Protein AF-A0A5N6VHM3-F1 (afdb_monomer)

Structure (mmCIF, N/CA/C/O backbone):
data_AF-A0A5N6VHM3-F1
#
_entry.id   AF-A0A5N6VHM3-F1
#
loop_
_atom_site.group_PDB
_atom_site.id
_atom_site.type_symbol
_atom_site.label_atom_id
_atom_site.label_alt_id
_atom_site.label_comp_id
_atom_site.label_asym_id
_atom_site.label_entity_id
_atom_site.label_seq_id
_atom_site.pdbx_PDB_ins_code
_atom_site.Cartn_x
_atom_site.Cartn_y
_atom_site.Cartn_z
_atom_site.occupancy
_atom_site.B_iso_or_equiv
_atom_site.auth_seq_id
_atom_site.auth_comp_id
_atom_site.auth_asym_id
_atom_site.auth_atom_id
_atom_site.pdbx_PDB_model_num
ATOM 1 N N . MET A 1 1 ? -23.820 -8.494 36.089 1.00 43.34 1 MET A N 1
ATOM 2 C CA . MET A 1 1 ? -23.323 -7.418 35.210 1.00 43.34 1 MET A CA 1
ATOM 3 C C . MET A 1 1 ? -23.314 -7.998 33.814 1.00 43.34 1 MET A C 1
ATOM 5 O O . MET A 1 1 ? -22.466 -8.834 33.533 1.00 43.34 1 MET A O 1
ATOM 9 N N . GLU A 1 2 ? -24.321 -7.686 33.002 1.00 52.25 2 GLU A N 1
ATOM 10 C CA . GLU A 1 2 ? -24.312 -8.087 31.594 1.00 52.25 2 GLU A CA 1
ATOM 11 C C . GLU A 1 2 ? -23.135 -7.376 30.926 1.00 52.25 2 GLU A C 1
ATOM 13 O O . GLU A 1 2 ? -23.025 -6.151 30.992 1.00 52.25 2 GLU A O 1
ATOM 18 N N . SER A 1 3 ? -22.197 -8.143 30.371 1.00 57.75 3 SER A N 1
ATOM 19 C CA . SER A 1 3 ? -21.117 -7.571 29.578 1.00 57.75 3 SER A CA 1
ATOM 20 C C . SER A 1 3 ? -21.759 -6.892 28.376 1.00 57.75 3 SER A C 1
ATOM 22 O O . SER A 1 3 ? -22.361 -7.573 27.547 1.00 57.75 3 SER A O 1
ATOM 24 N N . VAL A 1 4 ? -21.653 -5.568 28.284 1.00 63.91 4 VAL A N 1
ATOM 25 C CA . VAL A 1 4 ? -22.026 -4.840 27.070 1.00 63.91 4 VAL A CA 1
ATOM 26 C C . VAL A 1 4 ? -21.144 -5.386 25.955 1.00 63.91 4 VAL A C 1
ATOM 28 O O . VAL A 1 4 ? -19.940 -5.133 25.921 1.00 63.91 4 VAL A O 1
ATOM 31 N N . THR A 1 5 ? -21.715 -6.226 25.096 1.00 78.62 5 THR A N 1
ATOM 32 C CA . THR A 1 5 ? -20.978 -6.817 23.985 1.00 78.62 5 THR A CA 1
ATOM 33 C C . THR A 1 5 ? -20.837 -5.773 22.887 1.00 78.62 5 THR A C 1
ATOM 35 O O . THR A 1 5 ? -21.759 -5.002 22.619 1.00 78.62 5 THR A O 1
ATOM 38 N N . LEU A 1 6 ? -19.687 -5.763 22.211 1.00 79.44 6 LEU A N 1
ATOM 39 C CA . LEU A 1 6 ? -19.467 -4.943 21.012 1.00 79.44 6 LEU A CA 1
ATOM 40 C C . LEU A 1 6 ? -20.566 -5.166 19.959 1.00 79.44 6 LEU A C 1
ATOM 42 O O . LEU A 1 6 ? -20.907 -4.259 19.204 1.00 79.44 6 LEU A O 1
ATOM 46 N N . GLU A 1 7 ? -21.173 -6.354 19.962 1.00 87.19 7 GLU A N 1
ATOM 47 C CA . GLU A 1 7 ? -22.295 -6.727 19.106 1.00 87.19 7 GLU A CA 1
ATOM 48 C C . GLU A 1 7 ? -23.558 -5.891 19.339 1.00 87.19 7 GLU A C 1
ATOM 50 O O . GLU A 1 7 ? -24.264 -5.603 18.374 1.00 87.19 7 GLU A O 1
ATOM 55 N N . ALA A 1 8 ? -23.816 -5.447 20.572 1.00 87.50 8 ALA A N 1
ATOM 56 C CA . ALA A 1 8 ? -25.009 -4.680 20.926 1.00 87.50 8 ALA A CA 1
ATOM 57 C C . ALA A 1 8 ? -24.957 -3.208 20.471 1.00 87.50 8 ALA A C 1
ATOM 59 O O . ALA A 1 8 ? -25.959 -2.501 20.567 1.00 87.50 8 ALA A O 1
ATOM 60 N N . LEU A 1 9 ? -23.806 -2.729 19.981 1.00 89.19 9 LEU A N 1
ATOM 61 C CA . LEU A 1 9 ? -23.677 -1.357 19.493 1.00 89.19 9 LEU A CA 1
ATOM 62 C C . LEU A 1 9 ? -24.483 -1.146 18.193 1.00 89.19 9 LEU A C 1
ATOM 64 O O . LEU A 1 9 ? -24.450 -2.009 17.306 1.00 89.19 9 LEU A O 1
ATOM 68 N N . PRO A 1 10 ? -25.139 0.017 18.025 1.00 92.25 10 PRO A N 1
ATOM 69 C CA . PRO A 1 10 ? -25.748 0.397 16.756 1.00 92.25 10 PRO A CA 1
ATOM 70 C C . PRO A 1 10 ? -24.719 0.431 15.610 1.00 92.25 10 PRO A C 1
ATOM 72 O O . PRO A 1 10 ? -23.544 0.747 15.846 1.00 92.25 10 PRO A O 1
ATOM 75 N N . PRO A 1 11 ? -25.128 0.130 14.366 1.00 90.31 11 PRO A N 1
ATOM 76 C CA . PRO A 1 11 ? -24.225 0.099 13.214 1.00 90.31 11 PRO A CA 1
ATOM 77 C C . PRO A 1 11 ? -23.539 1.448 12.947 1.00 90.31 11 PRO A C 1
ATOM 79 O O . PRO A 1 11 ? -22.397 1.472 12.487 1.00 90.31 11 PRO A O 1
ATOM 82 N N . GLU A 1 12 ? -24.175 2.567 13.290 1.00 93.25 12 GLU A N 1
ATOM 83 C CA . GLU A 1 12 ? -23.611 3.913 13.165 1.00 93.25 12 GLU A CA 1
ATOM 84 C C . GLU A 1 12 ? -22.415 4.091 14.104 1.00 93.25 12 GLU A C 1
ATOM 86 O O . GLU A 1 12 ? -21.361 4.571 13.689 1.00 93.25 12 GLU A O 1
ATOM 91 N N . ILE A 1 13 ? -22.539 3.631 15.353 1.00 94.62 13 ILE A N 1
ATOM 92 C CA . ILE A 1 13 ? -21.458 3.701 16.343 1.00 94.62 13 ILE A CA 1
ATOM 93 C C . ILE A 1 13 ? -20.303 2.790 15.933 1.00 94.62 13 ILE A C 1
ATOM 95 O O . ILE A 1 13 ? -19.149 3.209 15.974 1.00 94.62 13 ILE A O 1
ATOM 99 N N . LYS A 1 14 ? -20.595 1.571 15.465 1.00 94.12 14 LYS A N 1
ATOM 100 C CA . LYS A 1 14 ? -19.569 0.658 14.935 1.00 94.12 14 LYS A CA 1
ATOM 101 C C . LYS A 1 14 ? -18.839 1.260 13.733 1.00 94.12 14 LYS A C 1
ATOM 103 O O . LYS A 1 14 ? -17.621 1.145 13.633 1.00 94.12 14 LYS A O 1
ATOM 108 N N . THR A 1 15 ? -19.564 1.950 12.853 1.00 93.56 15 THR A N 1
ATOM 109 C CA . THR A 1 15 ? -18.973 2.661 11.713 1.00 93.56 15 THR A CA 1
ATOM 110 C C . THR A 1 15 ? -18.033 3.765 12.193 1.00 93.56 15 THR A C 1
ATOM 112 O O . THR A 1 15 ? -16.886 3.815 11.761 1.00 93.56 15 THR A O 1
ATOM 115 N N . VAL A 1 16 ? -18.460 4.600 13.146 1.00 94.88 16 VAL A N 1
ATOM 116 C CA . VAL A 1 16 ? -17.595 5.636 13.738 1.00 94.88 16 VAL A CA 1
ATOM 117 C C . VAL A 1 16 ? -16.335 5.024 14.353 1.00 94.88 16 VAL A C 1
ATOM 119 O O . VAL A 1 16 ? -15.242 5.533 14.120 1.00 94.88 16 VAL A O 1
ATOM 122 N N . VAL A 1 17 ? -16.466 3.907 15.076 1.00 94.62 17 VAL A N 1
ATOM 123 C CA . VAL A 1 17 ? -15.319 3.176 15.635 1.00 94.62 17 VAL A CA 1
ATOM 124 C C . VAL A 1 17 ? -14.368 2.721 14.526 1.00 94.62 17 VAL A C 1
ATOM 126 O O . VAL A 1 17 ? -13.178 2.996 14.632 1.00 94.62 17 VAL A O 1
ATOM 129 N N . LEU A 1 18 ? -14.866 2.107 13.444 1.00 94.50 18 LEU A N 1
ATOM 130 C CA . LEU A 1 18 ? -14.040 1.676 12.305 1.00 94.50 18 LEU A CA 1
ATOM 131 C C . LEU A 1 18 ? -13.262 2.837 11.673 1.00 94.50 18 LEU A C 1
ATOM 133 O O . LEU A 1 18 ? -12.070 2.703 11.402 1.00 94.50 18 LEU A O 1
ATOM 137 N N . TYR A 1 19 ? -13.903 3.991 11.477 1.00 95.00 19 TYR A N 1
ATOM 138 C CA . TYR A 1 19 ? -13.239 5.173 10.919 1.00 95.00 19 TYR A CA 1
ATOM 139 C C . TYR A 1 19 ? -12.290 5.867 11.900 1.00 95.00 19 TYR A C 1
ATOM 141 O O . TYR A 1 19 ? -11.440 6.640 11.453 1.00 95.00 19 TYR A O 1
ATOM 149 N N . ALA A 1 20 ? -12.400 5.605 13.203 1.00 94.56 20 ALA A N 1
ATOM 150 C CA . ALA A 1 20 ? -11.499 6.132 14.225 1.00 94.56 20 ALA A CA 1
ATOM 151 C C . ALA A 1 20 ? -10.219 5.295 14.400 1.00 94.56 20 ALA A C 1
ATOM 153 O O . ALA A 1 20 ? -9.291 5.748 15.068 1.00 94.56 20 ALA A O 1
ATOM 154 N N . ILE A 1 21 ? -10.145 4.102 13.799 1.00 94.06 21 ILE A N 1
ATOM 155 C CA . ILE A 1 21 ? -8.972 3.230 13.901 1.00 94.06 21 ILE A CA 1
ATOM 156 C C . ILE A 1 21 ? -7.731 3.923 13.304 1.00 94.06 21 ILE A C 1
ATOM 158 O O . ILE A 1 21 ? -7.805 4.456 12.186 1.00 94.06 21 ILE A O 1
ATOM 162 N N . PRO A 1 22 ? -6.595 3.928 14.031 1.00 92.06 22 PRO A N 1
ATOM 163 C CA . PRO A 1 22 ? -5.403 4.652 13.602 1.00 92.06 22 PRO A CA 1
ATOM 164 C C . PRO A 1 22 ? -4.553 3.889 12.578 1.00 92.06 22 PRO A C 1
ATOM 166 O O . PRO A 1 22 ? -3.886 4.529 11.768 1.00 92.06 22 PRO A O 1
ATOM 169 N N . ASP A 1 23 ? -4.576 2.554 12.596 1.00 93.25 23 ASP A N 1
ATOM 170 C CA . ASP A 1 23 ? -3.648 1.718 11.832 1.00 93.25 23 ASP A CA 1
ATOM 171 C C . ASP A 1 23 ? -4.277 0.403 11.318 1.00 93.25 23 ASP A C 1
ATOM 173 O O . ASP A 1 23 ? -5.369 -0.010 11.720 1.00 93.25 23 ASP A O 1
ATOM 177 N N . LEU A 1 24 ? -3.571 -0.263 10.398 1.00 95.00 24 LEU A N 1
ATOM 178 C CA . LEU A 1 24 ? -4.021 -1.507 9.765 1.00 95.00 24 LEU A CA 1
ATOM 179 C C . LEU A 1 24 ? -4.043 -2.711 10.722 1.00 95.00 24 LEU A C 1
ATOM 181 O O . LEU A 1 24 ? -4.893 -3.586 10.559 1.00 95.00 24 LEU A O 1
ATOM 185 N N . ALA A 1 25 ? -3.145 -2.776 11.709 1.00 93.62 25 ALA A N 1
ATOM 186 C CA . ALA A 1 25 ? -3.082 -3.890 12.654 1.00 93.62 25 ALA A CA 1
ATOM 187 C C . ALA A 1 25 ? -4.290 -3.869 13.602 1.00 93.62 25 ALA A C 1
ATOM 189 O O . ALA A 1 25 ? -4.954 -4.890 13.791 1.00 93.62 25 ALA A O 1
ATOM 190 N N . SER A 1 26 ? -4.638 -2.688 14.109 1.00 94.50 26 SER A N 1
ATOM 191 C CA . SER A 1 26 ? -5.833 -2.419 14.906 1.00 94.50 26 SER A CA 1
ATOM 192 C C . SER A 1 26 ? -7.119 -2.705 14.123 1.00 94.50 26 SER A C 1
ATOM 194 O O . SER A 1 26 ? -8.048 -3.308 14.666 1.00 94.50 26 SER A O 1
ATOM 196 N N . LEU A 1 27 ? -7.173 -2.342 12.831 1.00 95.31 27 LEU A N 1
ATOM 197 C CA . LEU A 1 27 ? -8.297 -2.695 11.952 1.00 95.31 27 LEU A CA 1
ATOM 198 C C . LEU A 1 27 ? -8.436 -4.211 11.837 1.00 95.31 27 LEU A C 1
ATOM 200 O O . LEU A 1 27 ? -9.526 -4.746 12.040 1.00 95.31 27 LEU A O 1
ATOM 204 N N . ASN A 1 28 ? -7.333 -4.894 11.530 1.00 94.75 28 ASN A N 1
ATOM 205 C CA . ASN A 1 28 ? -7.309 -6.339 11.366 1.00 94.75 28 ASN A CA 1
ATOM 206 C C . ASN A 1 28 ? -7.773 -7.046 12.649 1.00 94.75 28 ASN A C 1
ATOM 208 O O . ASN A 1 28 ? -8.656 -7.901 12.603 1.00 94.75 28 ASN A O 1
ATOM 212 N N . ALA A 1 29 ? -7.254 -6.631 13.806 1.00 94.56 29 ALA A N 1
ATOM 213 C CA . ALA A 1 29 ? -7.646 -7.172 15.103 1.00 94.56 29 ALA A CA 1
ATOM 214 C C . ALA A 1 29 ? -9.150 -7.000 15.374 1.00 94.56 29 ALA A C 1
ATOM 216 O O . ALA A 1 29 ? -9.815 -7.964 15.754 1.00 94.56 29 ALA A O 1
ATOM 217 N N . LEU A 1 30 ? -9.712 -5.808 15.133 1.00 94.12 30 LEU A N 1
ATOM 218 C CA . LEU A 1 30 ? -11.133 -5.550 15.382 1.00 94.12 30 LEU A CA 1
ATOM 219 C C . LEU A 1 30 ? -12.046 -6.348 14.443 1.00 94.12 30 LEU A C 1
ATOM 221 O O . LEU A 1 30 ? -13.037 -6.928 14.885 1.00 94.12 30 LEU A O 1
ATOM 225 N N . VAL A 1 31 ? -11.696 -6.397 13.157 1.00 94.69 31 VAL A N 1
ATOM 226 C CA . VAL A 1 31 ? -12.443 -7.140 12.134 1.00 94.69 31 VAL A CA 1
ATOM 227 C C . VAL A 1 31 ? -12.452 -8.641 12.431 1.00 94.69 31 VAL A C 1
ATOM 229 O O . VAL A 1 31 ? -13.456 -9.301 12.177 1.00 94.69 31 VAL A O 1
ATOM 232 N N . HIS A 1 32 ? -11.377 -9.186 13.003 1.00 93.94 32 HIS A N 1
ATOM 233 C CA . HIS A 1 32 ? -11.325 -10.588 13.420 1.00 93.94 32 HIS A CA 1
ATOM 234 C C . HIS A 1 32 ? -11.996 -10.858 14.773 1.00 93.94 32 HIS A C 1
ATOM 236 O O . HIS A 1 32 ? -12.469 -11.970 15.001 1.00 93.94 32 HIS A O 1
ATOM 242 N N . ALA A 1 33 ? -12.067 -9.865 15.662 1.00 92.31 33 ALA A N 1
ATOM 243 C CA . ALA A 1 33 ? -12.659 -10.018 16.989 1.00 92.31 33 ALA A CA 1
ATOM 244 C C . ALA A 1 33 ? -14.199 -10.010 16.991 1.00 92.31 33 ALA A C 1
ATOM 246 O O . ALA A 1 33 ? -14.801 -10.498 17.948 1.00 92.31 33 ALA A O 1
ATOM 247 N N . SER A 1 34 ? -14.849 -9.452 15.961 1.00 91.94 34 SER A N 1
ATOM 248 C CA . SER A 1 34 ? -16.310 -9.304 15.916 1.00 91.94 34 SER A CA 1
ATOM 249 C C . SER A 1 34 ? -16.900 -9.518 14.512 1.00 91.94 34 SER A C 1
ATOM 251 O O . SER A 1 34 ? -16.557 -8.786 13.577 1.00 91.94 34 SER A O 1
ATOM 253 N N . PRO A 1 35 ? -17.867 -10.446 14.350 1.00 92.19 35 PRO A N 1
ATOM 254 C CA . PRO A 1 35 ? -18.561 -10.662 13.081 1.00 92.19 35 PRO A CA 1
ATOM 255 C C . PRO A 1 35 ? -19.348 -9.445 12.581 1.00 92.19 35 PRO A C 1
ATOM 257 O O . PRO A 1 35 ? -19.423 -9.227 11.372 1.00 92.19 35 PRO A O 1
ATOM 260 N N . SER A 1 36 ? -19.930 -8.631 13.471 1.00 92.75 36 SER A N 1
ATOM 261 C CA . SER A 1 36 ? -20.660 -7.435 13.027 1.00 92.75 36 SER A CA 1
ATOM 262 C C . SER A 1 36 ? -19.726 -6.326 12.544 1.00 92.75 36 SER A C 1
ATOM 264 O O . SER A 1 36 ? -20.048 -5.651 11.565 1.00 92.75 36 SER A O 1
ATOM 266 N N . PHE A 1 37 ? -18.544 -6.182 13.152 1.00 94.88 37 PHE A N 1
ATOM 267 C CA . PHE A 1 37 ? -17.486 -5.331 12.606 1.00 94.88 37 PHE A CA 1
ATOM 268 C C . PHE A 1 37 ? -16.954 -5.870 11.278 1.00 94.88 37 PHE A C 1
ATOM 270 O O . PHE A 1 37 ? -16.743 -5.084 10.357 1.00 94.88 37 PHE A O 1
ATOM 277 N N . HIS A 1 38 ? -16.812 -7.191 11.133 1.00 95.56 38 HIS A N 1
ATOM 278 C CA . HIS A 1 38 ? -16.435 -7.804 9.861 1.00 95.56 38 HIS A CA 1
ATOM 279 C C . HIS A 1 38 ? -17.442 -7.501 8.745 1.00 95.56 38 HIS A C 1
ATOM 281 O O . HIS A 1 38 ? -17.047 -7.075 7.662 1.00 95.56 38 HIS A O 1
ATOM 287 N N . ALA A 1 39 ? -18.743 -7.646 9.008 1.00 94.94 39 ALA A N 1
ATOM 288 C CA . ALA A 1 39 ? -19.787 -7.347 8.028 1.00 94.94 39 ALA A CA 1
ATOM 289 C C . ALA A 1 39 ? -19.761 -5.872 7.583 1.00 94.94 39 ALA A C 1
ATOM 291 O O . ALA A 1 39 ? -19.827 -5.581 6.386 1.00 94.94 39 ALA A O 1
ATOM 292 N N . LEU A 1 40 ? -19.604 -4.941 8.533 1.00 95.56 40 LEU A N 1
ATOM 293 C CA . LEU A 1 40 ? -19.480 -3.514 8.226 1.00 95.56 40 LEU A CA 1
ATOM 294 C C . LEU A 1 40 ? -18.198 -3.206 7.447 1.00 95.56 40 LEU A C 1
ATOM 296 O O . LEU A 1 40 ? -18.256 -2.475 6.457 1.00 95.56 40 LEU A O 1
ATOM 300 N N . TYR A 1 41 ? -17.074 -3.811 7.834 1.00 95.69 41 TYR A N 1
ATOM 301 C CA . TYR A 1 41 ? -15.818 -3.703 7.100 1.00 95.69 41 TYR A CA 1
ATOM 302 C C . TYR A 1 41 ? -15.982 -4.144 5.646 1.00 95.69 41 TYR A C 1
ATOM 304 O O . TYR A 1 41 ? -15.629 -3.378 4.757 1.00 95.69 41 TYR A O 1
ATOM 312 N N . ILE A 1 42 ? -16.574 -5.314 5.385 1.00 96.38 42 ILE A N 1
ATOM 313 C CA . ILE A 1 42 ? -16.808 -5.796 4.015 1.00 96.38 42 ILE A CA 1
ATOM 314 C C . ILE A 1 42 ? -17.690 -4.818 3.229 1.00 96.38 42 ILE A C 1
ATOM 316 O O . ILE A 1 42 ? -17.382 -4.517 2.079 1.00 96.38 42 ILE A O 1
ATOM 320 N N . SER A 1 43 ? -18.738 -4.263 3.847 1.00 96.12 43 SER A N 1
ATOM 321 C CA . SER A 1 43 ? -19.652 -3.326 3.173 1.00 96.12 43 SER A CA 1
ATOM 322 C C . SER A 1 43 ? -19.022 -1.978 2.787 1.00 96.12 43 SER A C 1
ATOM 324 O O . SER A 1 43 ? -19.492 -1.329 1.856 1.00 96.12 43 SER A O 1
ATOM 326 N N . GLN A 1 44 ? -17.967 -1.547 3.488 1.00 95.50 44 GLN A N 1
ATOM 327 C CA . GLN A 1 44 ? -17.335 -0.226 3.328 1.00 95.50 44 GLN A CA 1
ATOM 328 C C . GLN A 1 44 ? -15.822 -0.320 3.065 1.00 95.50 44 GLN A C 1
ATOM 330 O O . GLN A 1 44 ? -15.090 0.662 3.225 1.00 95.50 44 GLN A O 1
ATOM 335 N N . ARG A 1 45 ? -15.340 -1.497 2.649 1.00 96.12 45 ARG A N 1
ATOM 336 C CA . ARG A 1 45 ? -13.919 -1.864 2.597 1.00 96.12 45 ARG A CA 1
ATOM 337 C C . ARG A 1 45 ? -13.072 -0.855 1.837 1.00 96.12 45 ARG A C 1
ATOM 339 O O . ARG A 1 45 ? -12.078 -0.380 2.381 1.00 96.12 45 ARG A O 1
ATOM 346 N N . LYS A 1 46 ? -13.483 -0.466 0.626 1.00 96.75 46 LYS A N 1
ATOM 347 C CA . LYS A 1 46 ? -12.762 0.531 -0.175 1.00 96.75 46 LYS A CA 1
ATOM 348 C C . LYS A 1 46 ? -12.546 1.850 0.572 1.00 96.75 46 LYS A C 1
ATOM 350 O O . LYS A 1 46 ? -11.429 2.359 0.618 1.00 96.75 46 LYS A O 1
ATOM 355 N N . GLN A 1 47 ? -13.608 2.414 1.147 1.00 96.31 47 GLN A N 1
ATOM 356 C CA . GLN A 1 47 ? -13.553 3.719 1.815 1.00 96.31 47 GLN A CA 1
ATOM 357 C C . GLN A 1 47 ? -12.738 3.652 3.109 1.00 96.31 47 GLN A C 1
ATOM 359 O O . GLN A 1 47 ? -11.911 4.531 3.360 1.00 96.31 47 GLN A O 1
ATOM 364 N N . LEU A 1 48 ? -12.915 2.584 3.891 1.00 96.25 48 LEU A N 1
ATOM 365 C CA . LEU A 1 48 ? -12.154 2.346 5.117 1.00 96.25 48 LEU A CA 1
ATOM 366 C C . LEU A 1 48 ? -10.661 2.171 4.834 1.00 96.25 48 LEU A C 1
ATOM 368 O O . LEU A 1 48 ? -9.848 2.865 5.442 1.00 96.25 48 LEU A O 1
ATOM 372 N N . LEU A 1 49 ? -10.296 1.306 3.881 1.00 96.69 49 LEU A N 1
ATOM 373 C CA . LEU A 1 49 ? -8.896 1.086 3.515 1.00 96.69 49 LEU A CA 1
ATOM 374 C C . LEU A 1 49 ? -8.258 2.358 2.967 1.00 96.69 49 LEU A C 1
ATOM 376 O O . LEU A 1 49 ? -7.167 2.707 3.401 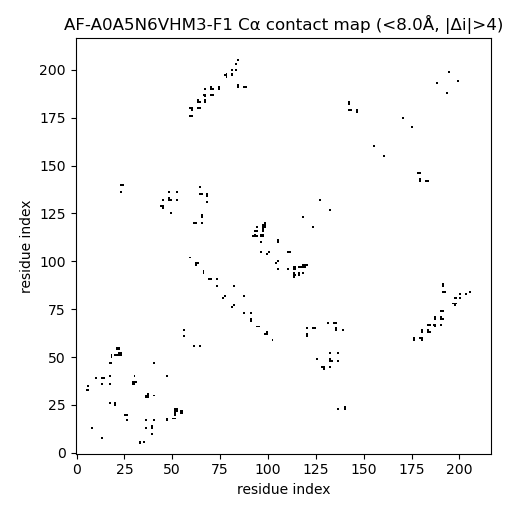1.00 96.69 49 LEU A O 1
ATOM 380 N N . SER A 1 50 ? -8.941 3.086 2.079 1.00 96.19 50 SER A N 1
ATOM 381 C CA . SER A 1 50 ? -8.443 4.368 1.565 1.00 96.19 50 SER A CA 1
ATOM 382 C C . SER A 1 50 ? -8.191 5.370 2.696 1.00 96.19 50 SER A C 1
ATOM 384 O O . SER A 1 50 ? -7.134 5.996 2.743 1.00 96.19 50 SER A O 1
ATOM 386 N N . THR A 1 51 ? -9.117 5.468 3.655 1.00 95.38 51 THR A N 1
ATOM 387 C CA . THR A 1 51 ? -8.999 6.389 4.793 1.00 95.38 51 THR A CA 1
ATOM 388 C C . THR A 1 51 ? -7.846 6.012 5.722 1.00 95.38 51 THR A C 1
ATOM 390 O O . THR A 1 51 ? -7.067 6.877 6.115 1.00 95.38 51 THR A O 1
ATOM 393 N N . ILE A 1 52 ? -7.720 4.731 6.077 1.00 95.88 52 ILE A N 1
ATOM 394 C CA . ILE A 1 52 ? -6.671 4.257 6.988 1.00 95.88 52 ILE A CA 1
ATOM 395 C C . ILE A 1 52 ? -5.303 4.348 6.309 1.00 95.88 52 ILE A C 1
ATOM 397 O O . ILE A 1 52 ? -4.378 4.913 6.883 1.00 95.88 52 ILE A O 1
ATOM 401 N N . LEU A 1 53 ? -5.183 3.912 5.053 1.00 96.31 53 LEU A N 1
ATOM 402 C CA . LEU A 1 53 ? -3.938 4.027 4.293 1.00 96.31 53 LEU A CA 1
ATOM 403 C C . LEU A 1 53 ? -3.498 5.481 4.112 1.00 96.31 53 LEU A C 1
ATOM 405 O O . LEU A 1 53 ? -2.307 5.753 4.209 1.00 96.31 53 LEU A O 1
ATOM 409 N N . ALA A 1 54 ? -4.423 6.425 3.918 1.00 94.19 54 ALA A N 1
ATOM 410 C CA . ALA A 1 54 ? -4.083 7.848 3.855 1.00 94.19 54 ALA A CA 1
ATOM 411 C C . ALA A 1 54 ? -3.491 8.387 5.172 1.00 94.19 54 ALA A C 1
ATOM 413 O O . ALA A 1 54 ? -2.720 9.345 5.146 1.00 94.19 54 ALA A O 1
ATOM 414 N N . ARG A 1 55 ? -3.829 7.783 6.321 1.00 91.94 55 ARG A N 1
ATOM 415 C CA . ARG A 1 55 ? -3.232 8.123 7.624 1.00 91.94 55 ARG A CA 1
ATOM 416 C C . ARG A 1 55 ? -1.875 7.459 7.821 1.00 91.94 55 ARG A C 1
ATOM 418 O O . ARG A 1 55 ? -0.962 8.103 8.330 1.00 91.94 55 ARG A O 1
ATOM 425 N N . CYS A 1 56 ? -1.745 6.194 7.422 1.00 92.25 56 CYS A N 1
ATOM 426 C CA . CYS A 1 56 ? -0.506 5.438 7.590 1.00 92.25 56 CYS A CA 1
ATOM 427 C C . CYS A 1 56 ? 0.591 5.896 6.610 1.00 92.25 56 CYS A C 1
ATOM 429 O O . CYS A 1 56 ? 1.766 5.976 6.966 1.00 92.25 56 CYS A O 1
ATOM 431 N N . LEU A 1 57 ? 0.217 6.248 5.378 1.00 93.12 57 LEU A N 1
ATOM 432 C CA . LEU A 1 57 ? 1.143 6.620 4.312 1.00 93.12 57 LEU A CA 1
ATOM 433 C C . LEU A 1 57 ? 1.271 8.139 4.208 1.00 93.12 57 LEU A C 1
ATOM 435 O O . LEU A 1 57 ? 0.554 8.796 3.458 1.00 93.12 57 LEU A O 1
ATOM 439 N N . GLN A 1 58 ? 2.241 8.715 4.912 1.00 89.88 58 GLN A N 1
ATOM 440 C CA . GLN A 1 58 ? 2.577 10.125 4.709 1.00 89.88 58 GLN A CA 1
ATOM 441 C C . GLN A 1 58 ? 3.203 10.357 3.328 1.00 89.88 58 GLN A C 1
ATOM 443 O O . GLN A 1 58 ? 3.823 9.460 2.756 1.00 89.88 58 GLN A O 1
ATOM 448 N N . LEU A 1 59 ? 3.092 11.584 2.807 1.00 90.62 59 LEU A N 1
ATOM 449 C CA . LEU A 1 59 ? 3.458 11.956 1.433 1.00 90.62 59 LEU A CA 1
ATOM 450 C C . LEU A 1 59 ? 4.755 11.315 0.884 1.00 90.62 59 LEU A C 1
ATOM 452 O O . LEU A 1 59 ? 4.704 10.739 -0.206 1.00 90.62 59 LEU A O 1
ATOM 456 N N . PRO A 1 60 ? 5.918 11.357 1.574 1.00 90.38 60 PRO A N 1
ATOM 457 C CA . PRO A 1 60 ? 7.141 10.794 1.007 1.00 90.38 60 PRO A CA 1
ATOM 458 C C . PRO A 1 60 ? 7.108 9.266 0.872 1.00 90.38 60 PRO A C 1
ATOM 460 O O . PRO A 1 60 ? 7.799 8.731 0.006 1.00 90.38 60 PRO A O 1
ATOM 463 N N . VAL A 1 61 ? 6.317 8.581 1.698 1.00 95.25 61 VAL A N 1
ATOM 464 C CA . VAL A 1 61 ? 6.098 7.130 1.666 1.00 95.25 61 VAL A CA 1
ATOM 465 C C . VAL A 1 61 ? 5.004 6.786 0.659 1.00 95.25 61 VAL A C 1
ATOM 467 O O . VAL A 1 61 ? 5.186 5.871 -0.135 1.00 95.25 61 VAL A O 1
ATOM 470 N N . MET A 1 62 ? 3.919 7.568 0.615 1.00 96.06 62 MET A N 1
ATOM 471 C CA . MET A 1 62 ? 2.805 7.390 -0.323 1.00 96.06 62 MET A CA 1
ATOM 472 C C . MET A 1 62 ? 3.273 7.379 -1.782 1.00 96.06 62 MET A C 1
ATOM 474 O O . MET A 1 62 ? 2.825 6.541 -2.557 1.00 96.06 62 MET A O 1
ATOM 478 N N . VAL A 1 63 ? 4.211 8.257 -2.157 1.00 95.75 63 VAL A N 1
ATOM 479 C CA . VAL A 1 63 ? 4.802 8.269 -3.508 1.00 95.75 63 VAL A CA 1
ATOM 480 C C . VAL A 1 63 ? 5.447 6.926 -3.855 1.00 95.75 63 VAL A C 1
ATOM 482 O O . VAL A 1 63 ? 5.196 6.384 -4.930 1.00 95.75 63 VAL A O 1
ATOM 485 N N . ASP A 1 64 ? 6.280 6.394 -2.958 1.00 96.75 64 ASP A N 1
ATOM 486 C CA . ASP A 1 64 ? 6.990 5.134 -3.186 1.00 96.75 64 ASP A CA 1
ATOM 487 C C . ASP A 1 64 ? 6.015 3.924 -3.073 1.00 96.75 64 ASP A C 1
ATOM 489 O O . ASP A 1 64 ? 6.153 2.959 -3.821 1.00 96.75 64 ASP A O 1
ATOM 493 N N . ALA A 1 65 ? 4.960 4.001 -2.252 1.00 97.31 65 ALA A N 1
ATOM 494 C CA . ALA A 1 65 ? 3.908 2.979 -2.151 1.00 97.31 65 ALA A CA 1
ATOM 495 C C . ALA A 1 65 ? 3.019 2.901 -3.407 1.00 97.31 65 ALA A C 1
ATOM 497 O O . ALA A 1 65 ? 2.786 1.820 -3.949 1.00 97.31 65 ALA A O 1
ATOM 498 N N . VAL A 1 66 ? 2.565 4.048 -3.926 1.00 97.12 66 VAL A N 1
ATOM 499 C CA . VAL A 1 66 ? 1.837 4.128 -5.204 1.00 97.12 66 VAL A CA 1
ATOM 500 C C . VAL A 1 66 ? 2.720 3.628 -6.348 1.00 97.12 66 VAL A C 1
ATOM 502 O O . VAL A 1 66 ? 2.255 2.897 -7.220 1.00 97.12 66 VAL A O 1
ATOM 505 N N . ALA A 1 67 ? 4.010 3.966 -6.334 1.00 96.75 67 ALA A N 1
ATOM 506 C CA . ALA A 1 67 ? 4.953 3.464 -7.322 1.00 96.75 67 ALA A CA 1
ATOM 507 C C . ALA A 1 67 ? 5.113 1.935 -7.261 1.00 96.75 67 ALA A C 1
ATOM 509 O O . ALA A 1 67 ? 5.159 1.298 -8.311 1.00 96.75 67 ALA A O 1
ATOM 510 N N . ALA A 1 68 ? 5.132 1.330 -6.070 1.00 97.75 68 ALA A N 1
ATOM 511 C CA . ALA A 1 68 ? 5.156 -0.126 -5.929 1.00 97.75 68 ALA A CA 1
ATOM 512 C C . ALA A 1 68 ? 3.922 -0.791 -6.565 1.00 97.75 68 ALA A C 1
ATOM 514 O O . ALA A 1 68 ? 4.079 -1.762 -7.304 1.00 97.75 68 ALA A O 1
ATOM 515 N N . LEU A 1 69 ? 2.720 -0.225 -6.391 1.00 97.06 69 LEU A N 1
ATOM 516 C CA . LEU A 1 69 ? 1.520 -0.708 -7.091 1.00 97.06 69 LEU A CA 1
ATOM 517 C C . LEU A 1 69 ? 1.621 -0.562 -8.615 1.00 97.06 69 LEU A C 1
ATOM 519 O O . LEU A 1 69 ? 1.253 -1.476 -9.349 1.00 97.06 69 LEU A O 1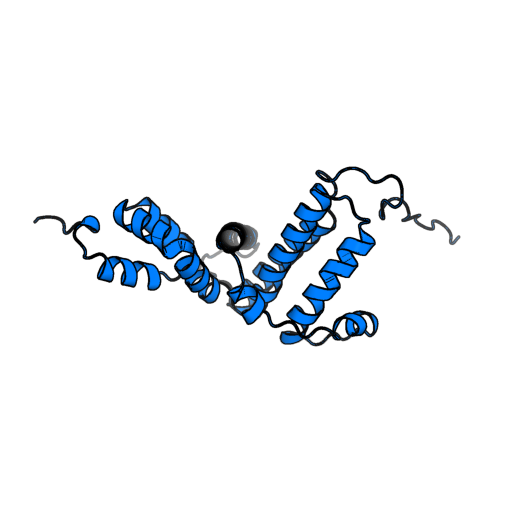
ATOM 523 N N . ILE A 1 70 ? 2.141 0.564 -9.112 1.00 96.19 70 ILE A N 1
ATOM 524 C CA . ILE A 1 70 ? 2.348 0.765 -10.555 1.00 96.19 70 ILE A CA 1
ATOM 525 C C . ILE A 1 70 ? 3.322 -0.286 -11.106 1.00 96.19 70 ILE A C 1
ATOM 527 O O . ILE A 1 70 ? 3.076 -0.856 -12.171 1.00 96.19 70 ILE A O 1
ATOM 531 N N . ALA A 1 71 ? 4.409 -0.570 -10.383 1.00 96.31 71 ALA A N 1
ATOM 532 C CA . ALA A 1 71 ? 5.368 -1.607 -10.752 1.00 96.31 71 ALA A CA 1
ATOM 533 C C . ALA A 1 71 ? 4.737 -3.010 -10.722 1.00 96.31 71 ALA A C 1
ATOM 535 O O . ALA A 1 71 ? 5.004 -3.816 -11.617 1.00 96.31 71 ALA A O 1
ATOM 536 N N . LEU A 1 72 ? 3.875 -3.291 -9.738 1.00 95.31 72 LEU A N 1
ATOM 537 C CA . LEU A 1 72 ? 3.137 -4.550 -9.629 1.00 95.31 72 LEU A CA 1
ATOM 538 C C . LEU A 1 72 ? 2.207 -4.737 -10.828 1.00 95.31 72 LEU A C 1
ATOM 540 O O . LEU A 1 72 ? 2.307 -5.752 -11.515 1.00 95.31 72 LEU A O 1
ATOM 544 N N . ARG A 1 73 ? 1.398 -3.723 -11.156 1.00 93.62 73 ARG A N 1
ATOM 545 C CA . ARG A 1 73 ? 0.516 -3.739 -12.329 1.00 93.62 73 ARG A CA 1
ATOM 546 C C . ARG A 1 73 ? 1.307 -3.978 -13.617 1.00 93.62 73 ARG A C 1
ATOM 548 O O . ARG A 1 73 ? 0.981 -4.876 -14.387 1.00 93.62 73 ARG A O 1
ATOM 555 N N . GLY A 1 74 ? 2.407 -3.248 -13.815 1.00 93.12 74 GLY A N 1
ATOM 556 C CA . GLY A 1 74 ? 3.284 -3.448 -14.973 1.00 93.12 74 GLY A CA 1
ATOM 557 C C . GLY A 1 74 ? 3.925 -4.843 -15.018 1.00 93.12 74 GLY A C 1
ATOM 558 O O . GLY A 1 74 ? 4.207 -5.375 -16.091 1.00 93.12 74 GLY A O 1
ATOM 559 N N . ARG A 1 75 ? 4.155 -5.487 -13.867 1.00 91.44 75 ARG A N 1
ATOM 560 C CA . ARG A 1 75 ? 4.610 -6.885 -13.802 1.00 91.44 75 ARG A CA 1
ATOM 561 C C . ARG A 1 75 ? 3.502 -7.866 -14.182 1.00 91.44 75 ARG A C 1
ATOM 563 O O . ARG A 1 75 ? 3.769 -8.808 -14.923 1.00 91.44 75 ARG A O 1
ATOM 570 N N . GLU A 1 76 ? 2.281 -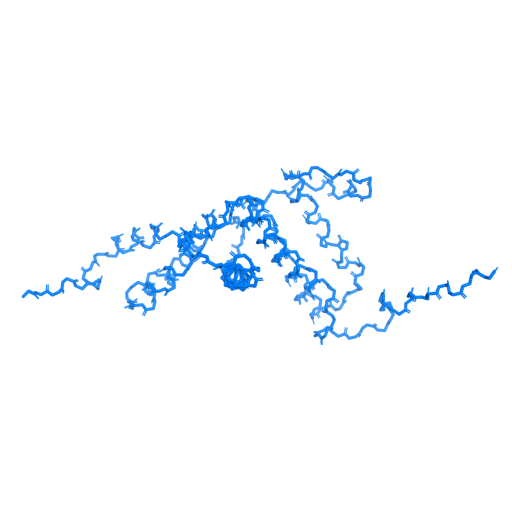7.661 -13.707 1.00 91.94 76 GLU A N 1
ATOM 571 C CA . GLU A 1 76 ? 1.127 -8.491 -14.069 1.00 91.94 76 GLU A CA 1
ATOM 572 C C . GLU A 1 76 ? 0.795 -8.396 -15.558 1.00 91.94 76 GLU A C 1
ATOM 574 O O . GLU A 1 76 ? 0.496 -9.406 -16.194 1.00 91.94 76 GLU A O 1
ATOM 579 N N . GLU A 1 77 ? 0.898 -7.200 -16.133 1.00 91.06 77 GLU A N 1
ATOM 580 C CA . GLU A 1 77 ? 0.764 -6.990 -17.572 1.00 91.06 77 GLU A CA 1
ATOM 581 C C . GLU A 1 77 ? 1.845 -7.748 -18.342 1.00 91.06 77 GLU A C 1
ATOM 583 O O . GLU A 1 77 ? 1.512 -8.476 -19.273 1.00 91.06 77 GLU A O 1
ATOM 588 N N . ARG A 1 78 ? 3.111 -7.682 -17.907 1.00 89.12 78 ARG A N 1
ATOM 589 C CA . ARG A 1 78 ? 4.213 -8.451 -18.515 1.00 89.12 78 ARG A CA 1
ATOM 590 C C . ARG A 1 78 ? 4.041 -9.964 -18.425 1.00 89.12 78 ARG A C 1
ATOM 592 O O . ARG A 1 78 ? 4.490 -10.675 -19.317 1.00 89.12 78 ARG A O 1
ATOM 599 N N . ARG A 1 79 ? 3.399 -10.468 -17.366 1.00 87.25 79 ARG A N 1
ATOM 600 C CA . ARG A 1 79 ? 3.046 -11.895 -17.256 1.00 87.25 79 ARG A CA 1
ATOM 601 C C . ARG A 1 79 ? 2.022 -12.314 -18.313 1.00 87.25 79 ARG A C 1
ATOM 603 O O . ARG A 1 79 ? 2.050 -13.459 -18.746 1.00 87.25 79 ARG A O 1
ATOM 610 N N . LYS A 1 80 ? 1.121 -11.409 -18.708 1.00 89.06 80 LYS A N 1
ATOM 611 C CA . LYS A 1 80 ? 0.082 -11.659 -19.723 1.00 89.06 80 LYS A CA 1
ATOM 612 C C . LYS A 1 80 ? 0.600 -11.431 -21.143 1.00 89.06 80 LYS A C 1
ATOM 614 O O . LYS A 1 80 ? 0.305 -12.214 -22.037 1.00 89.06 80 LYS A O 1
ATOM 619 N N . VAL A 1 81 ? 1.345 -10.348 -21.340 1.00 87.12 81 VAL A N 1
ATOM 620 C CA . VAL A 1 81 ? 1.903 -9.912 -22.620 1.00 87.12 81 VAL A CA 1
ATOM 621 C C . VAL A 1 81 ? 3.380 -9.595 -22.395 1.00 87.12 81 VAL A C 1
ATOM 623 O O . VAL A 1 81 ? 3.688 -8.541 -21.831 1.00 87.12 81 VAL A O 1
ATOM 626 N N . PRO A 1 82 ? 4.299 -10.488 -22.803 1.00 84.69 82 PRO A N 1
ATOM 627 C CA . PRO A 1 82 ? 5.728 -10.262 -22.637 1.00 84.69 82 PRO A CA 1
ATOM 628 C C . PRO A 1 82 ? 6.152 -8.952 -23.304 1.00 84.69 82 PRO A C 1
ATOM 630 O O . PRO A 1 82 ? 5.786 -8.679 -24.447 1.00 84.69 82 PRO A O 1
ATOM 633 N N . LYS A 1 83 ? 6.924 -8.142 -22.580 1.00 82.94 83 LYS A N 1
ATOM 634 C CA . LYS A 1 83 ? 7.527 -6.901 -23.079 1.00 82.94 83 LYS A CA 1
ATOM 635 C C . LYS A 1 83 ? 9.010 -6.867 -22.704 1.00 82.94 83 LYS A C 1
ATOM 637 O O . LYS A 1 83 ? 9.346 -7.338 -21.611 1.00 82.94 83 LYS A O 1
ATOM 642 N N . PRO A 1 84 ? 9.881 -6.261 -23.532 1.00 83.06 84 PRO A N 1
ATOM 643 C CA . PRO A 1 84 ? 11.286 -6.067 -23.191 1.00 83.06 84 PRO A CA 1
ATOM 644 C C . PRO A 1 84 ? 11.456 -5.299 -21.874 1.00 83.06 84 PRO A C 1
ATOM 646 O O . PRO A 1 84 ? 10.755 -4.316 -21.613 1.00 83.06 84 PRO A O 1
ATOM 649 N N . GLY A 1 85 ? 12.436 -5.698 -21.057 1.00 82.25 85 GLY A N 1
ATOM 650 C CA . GLY A 1 85 ? 12.678 -5.082 -19.746 1.00 82.25 85 GLY A CA 1
ATOM 651 C C . GLY A 1 85 ? 12.910 -3.569 -19.823 1.00 82.25 85 GLY A C 1
ATOM 652 O O . GLY A 1 85 ? 12.378 -2.817 -19.010 1.00 82.25 85 GLY A O 1
ATOM 653 N N . ARG A 1 86 ? 13.626 -3.101 -20.853 1.00 85.12 86 ARG A N 1
ATOM 654 C CA . ARG A 1 86 ? 13.895 -1.672 -21.075 1.00 85.12 86 ARG A CA 1
ATOM 655 C C . ARG A 1 86 ? 12.623 -0.856 -21.300 1.00 85.12 86 ARG A C 1
ATOM 657 O O . ARG A 1 86 ? 12.506 0.239 -20.759 1.00 85.12 86 ARG A O 1
ATOM 664 N N . GLU A 1 87 ? 11.691 -1.382 -22.089 1.00 89.62 87 GLU A N 1
ATOM 665 C CA . GLU A 1 87 ? 10.414 -0.720 -22.365 1.00 89.62 87 GLU A CA 1
ATOM 666 C C . GLU A 1 87 ? 9.563 -0.649 -21.096 1.00 89.62 87 GLU A C 1
ATOM 668 O O . GLU A 1 87 ? 9.045 0.411 -20.759 1.00 89.62 87 GLU A O 1
ATOM 673 N N . ALA A 1 88 ? 9.509 -1.739 -20.329 1.00 89.44 88 ALA A N 1
ATOM 674 C CA . ALA A 1 88 ? 8.787 -1.773 -19.061 1.00 89.44 88 ALA A CA 1
ATOM 675 C C . ALA A 1 88 ? 9.357 -0.789 -18.026 1.00 89.44 88 ALA A C 1
ATOM 677 O O . ALA A 1 88 ? 8.604 -0.147 -17.292 1.00 89.44 88 ALA A O 1
ATOM 678 N N . VAL A 1 89 ? 10.685 -0.641 -17.977 1.00 91.81 89 VAL A N 1
ATOM 679 C CA . VAL A 1 89 ? 11.347 0.349 -17.118 1.00 91.81 89 VAL A CA 1
ATOM 680 C C . VAL A 1 89 ? 11.044 1.771 -17.588 1.00 91.81 89 VAL A C 1
ATOM 682 O O . VAL A 1 89 ? 10.735 2.615 -16.751 1.00 91.81 89 VAL A O 1
ATOM 685 N N . ASP A 1 90 ? 11.095 2.057 -18.892 1.00 91.81 90 ASP A N 1
ATOM 686 C CA . ASP A 1 90 ? 10.771 3.390 -19.423 1.00 91.81 90 ASP A CA 1
ATOM 687 C C . ASP A 1 90 ? 9.297 3.751 -19.155 1.00 91.81 90 ASP A C 1
ATOM 689 O O . ASP A 1 90 ? 9.008 4.849 -18.672 1.00 91.81 90 ASP A O 1
ATOM 693 N N . GLU A 1 91 ? 8.378 2.793 -19.329 1.00 92.56 91 GLU A N 1
ATOM 694 C CA . GLU A 1 91 ? 6.960 2.951 -18.995 1.00 92.56 91 GLU A CA 1
ATOM 695 C C . GLU A 1 91 ? 6.766 3.230 -17.495 1.00 92.56 91 GLU A C 1
ATOM 697 O O . GLU A 1 91 ? 6.054 4.164 -17.117 1.00 92.56 91 GLU A O 1
ATOM 702 N N . PHE A 1 92 ? 7.434 2.474 -16.621 1.00 94.88 92 PHE A N 1
ATOM 703 C CA . PHE A 1 92 ? 7.395 2.718 -15.180 1.00 94.88 92 PHE A CA 1
ATOM 704 C C . PHE A 1 92 ? 7.936 4.109 -14.820 1.00 94.88 92 PHE A C 1
ATOM 706 O O . PHE A 1 92 ? 7.284 4.864 -14.093 1.00 94.88 92 PHE A O 1
ATOM 713 N N . LEU A 1 93 ? 9.108 4.479 -15.347 1.00 93.56 93 LEU A N 1
ATOM 714 C CA . LEU A 1 93 ? 9.752 5.764 -15.074 1.00 93.56 93 LEU A CA 1
ATOM 715 C C . LEU A 1 93 ? 8.909 6.947 -15.559 1.00 93.56 93 LEU A C 1
ATOM 717 O O . LEU A 1 93 ? 8.894 7.980 -14.883 1.00 93.56 93 LEU A O 1
ATOM 721 N N . SER A 1 94 ? 8.159 6.778 -16.653 1.00 92.81 94 SER A N 1
ATOM 722 C CA . SER A 1 94 ? 7.225 7.792 -17.157 1.00 92.81 94 SER A CA 1
ATOM 723 C C . SER A 1 94 ? 6.148 8.183 -16.142 1.00 92.81 94 SER A C 1
ATOM 725 O O . SER A 1 94 ? 5.740 9.339 -16.112 1.00 92.81 94 SER A O 1
ATOM 727 N N . LYS A 1 95 ? 5.755 7.259 -15.255 1.00 93.56 95 LYS A N 1
ATOM 728 C CA . LYS A 1 95 ? 4.782 7.492 -14.176 1.00 93.56 95 LYS A CA 1
ATOM 729 C C . LYS A 1 95 ? 5.482 7.867 -12.865 1.00 93.56 95 LYS A C 1
ATOM 731 O O . LYS A 1 95 ? 5.066 8.796 -12.176 1.00 93.56 95 LYS A O 1
ATOM 736 N N . TYR A 1 96 ? 6.572 7.177 -12.522 1.00 93.44 96 TYR A N 1
ATOM 737 C CA . TYR A 1 96 ? 7.260 7.344 -11.239 1.00 93.44 96 TYR A CA 1
ATOM 738 C C . TYR A 1 96 ? 7.956 8.702 -11.085 1.00 93.44 96 TYR A C 1
ATOM 740 O O . TYR A 1 96 ? 7.889 9.310 -10.016 1.00 93.44 96 TYR A O 1
ATOM 748 N N . ILE A 1 97 ? 8.623 9.202 -12.130 1.00 91.81 97 ILE A N 1
ATOM 749 C CA . ILE A 1 97 ? 9.381 10.460 -12.044 1.00 91.81 97 ILE A CA 1
ATOM 750 C C . ILE A 1 97 ? 8.462 11.666 -11.795 1.00 91.81 97 ILE A C 1
ATOM 752 O O . ILE A 1 97 ? 8.770 12.438 -10.881 1.00 91.81 97 ILE A O 1
ATOM 756 N N . PRO A 1 98 ? 7.327 11.825 -12.505 1.00 91.38 98 PRO A N 1
ATOM 757 C CA . PRO A 1 98 ? 6.330 12.836 -12.165 1.00 91.38 98 PRO A CA 1
ATOM 758 C C . PRO A 1 98 ? 5.847 12.753 -10.717 1.00 91.38 98 PRO A C 1
ATOM 760 O O . PRO A 1 98 ? 5.887 13.762 -10.016 1.00 91.38 98 PRO A O 1
ATOM 763 N N . LEU A 1 99 ? 5.494 11.557 -10.229 1.00 91.44 99 LEU A N 1
ATOM 764 C CA . LEU A 1 99 ? 5.058 11.369 -8.839 1.00 91.44 99 LEU A CA 1
ATOM 765 C C . LEU A 1 99 ? 6.140 11.769 -7.836 1.00 91.44 99 LEU A C 1
ATOM 767 O O . LEU A 1 99 ? 5.853 12.411 -6.832 1.00 91.44 99 LEU A O 1
ATOM 771 N N . ARG A 1 100 ? 7.400 11.423 -8.109 1.00 90.62 100 ARG A N 1
ATOM 772 C CA . ARG A 1 100 ? 8.531 11.744 -7.235 1.00 90.62 100 ARG A CA 1
ATOM 773 C C . ARG A 1 100 ? 8.909 13.223 -7.256 1.00 90.62 100 ARG A C 1
ATOM 775 O O . ARG A 1 100 ? 9.456 13.712 -6.264 1.00 90.62 100 ARG A O 1
ATOM 782 N N . SER A 1 101 ? 8.605 13.933 -8.342 1.00 88.25 101 SER A N 1
ATOM 783 C CA . SER A 1 101 ? 8.957 15.347 -8.512 1.00 88.25 101 SER A CA 1
ATOM 784 C C . SER A 1 101 ? 8.353 16.257 -7.434 1.00 88.25 101 SER A C 1
ATOM 786 O O . SER A 1 101 ? 8.969 17.266 -7.099 1.00 88.25 101 SER A O 1
ATOM 788 N N . ILE A 1 102 ? 7.228 15.856 -6.820 1.00 86.81 102 ILE A N 1
ATOM 789 C CA . ILE A 1 102 ? 6.621 16.558 -5.676 1.00 86.81 102 ILE A CA 1
ATOM 790 C C . ILE A 1 102 ? 7.537 16.595 -4.447 1.00 86.81 102 ILE A C 1
ATOM 792 O O . ILE A 1 102 ? 7.480 17.536 -3.662 1.00 86.81 102 ILE A O 1
ATOM 796 N N . LEU A 1 103 ? 8.383 15.574 -4.271 1.00 86.00 103 LEU A N 1
ATOM 797 C CA . LEU A 1 103 ? 9.311 15.485 -3.146 1.00 86.00 103 LEU A CA 1
ATOM 798 C C . LEU A 1 103 ? 10.627 16.173 -3.474 1.00 86.00 103 LEU A C 1
ATOM 800 O O . LEU A 1 103 ? 11.184 16.878 -2.643 1.00 86.00 103 LEU A O 1
ATOM 804 N N . ASN A 1 104 ? 11.165 15.874 -4.657 1.00 82.38 104 ASN A N 1
ATOM 805 C CA . ASN A 1 104 ? 12.430 16.410 -5.134 1.00 82.38 104 ASN A CA 1
ATOM 806 C C . ASN A 1 104 ? 12.359 16.529 -6.661 1.00 82.38 104 ASN A C 1
ATOM 808 O O . ASN A 1 104 ? 12.222 15.494 -7.326 1.00 82.38 104 ASN A O 1
ATOM 812 N N . PRO A 1 105 ? 12.475 17.737 -7.236 1.00 74.94 105 PRO A N 1
ATOM 813 C CA . PRO A 1 105 ? 12.530 17.892 -8.682 1.00 74.94 105 PRO A CA 1
ATOM 814 C C . PRO A 1 105 ? 13.739 17.130 -9.252 1.00 74.94 105 PRO A C 1
ATOM 816 O O . PRO A 1 105 ? 14.779 17.025 -8.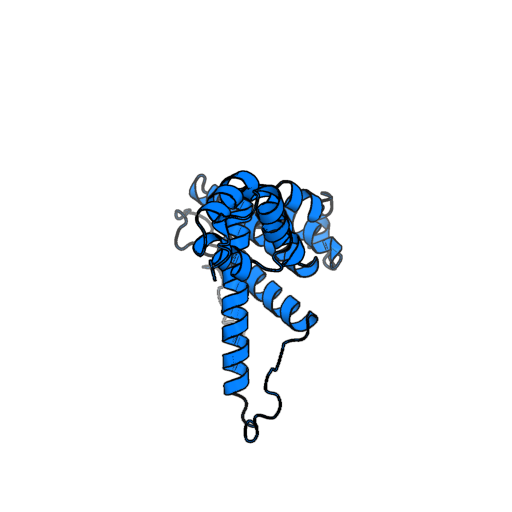595 1.00 74.94 105 PRO A O 1
ATOM 819 N N . PRO A 1 106 ? 13.630 16.553 -10.461 1.00 73.50 106 PRO A N 1
ATOM 820 C CA . PRO A 1 106 ? 14.715 15.768 -11.024 1.00 73.50 106 PRO A CA 1
ATOM 821 C C . PRO A 1 106 ? 15.918 16.654 -11.363 1.00 73.50 106 PRO A C 1
ATOM 823 O O . PRO A 1 106 ? 15.828 17.577 -12.175 1.00 73.50 106 PRO A O 1
ATOM 826 N N . ASN A 1 107 ? 17.070 16.311 -10.787 1.00 66.62 107 ASN A N 1
ATOM 827 C CA . ASN A 1 107 ? 18.335 17.001 -11.052 1.00 66.62 107 ASN A CA 1
ATOM 828 C C . ASN A 1 107 ? 18.971 16.578 -12.389 1.00 66.62 107 ASN A C 1
ATOM 830 O O . ASN A 1 107 ? 19.733 17.341 -12.973 1.00 66.62 107 ASN A O 1
ATOM 834 N N . SER A 1 108 ? 18.647 15.381 -12.898 1.00 74.62 108 SER A N 1
ATOM 835 C CA . SER A 1 108 ? 19.203 14.869 -14.157 1.00 74.62 108 SER A CA 1
ATOM 836 C C . SER A 1 108 ? 18.420 15.347 -15.380 1.00 74.62 108 SER A C 1
ATOM 838 O O . SER A 1 108 ? 17.191 15.249 -15.423 1.00 74.62 108 SER A O 1
ATOM 840 N N . PHE A 1 109 ? 19.144 15.757 -16.425 1.00 69.12 109 PHE A N 1
ATOM 841 C CA . PHE A 1 109 ? 18.577 16.085 -17.734 1.00 69.12 109 PHE A CA 1
ATOM 842 C C . PHE A 1 109 ? 17.805 14.903 -18.343 1.00 69.12 109 PHE A C 1
ATOM 844 O O . PHE A 1 109 ? 16.724 15.095 -18.896 1.00 69.12 109 PHE A O 1
ATOM 851 N N . SER A 1 110 ? 18.285 13.667 -18.152 1.00 71.88 110 SER A N 1
ATOM 852 C CA . SER A 1 110 ? 17.613 12.457 -18.651 1.00 71.88 110 SER A CA 1
ATOM 853 C C . SER A 1 110 ? 16.270 12.183 -17.970 1.00 71.88 110 SER A C 1
ATOM 855 O O . SER A 1 110 ? 15.389 11.589 -18.584 1.00 71.88 110 SER A O 1
ATOM 857 N N . ALA A 1 111 ? 16.080 12.642 -16.731 1.00 74.31 111 ALA A N 1
ATOM 858 C CA . ALA A 1 111 ? 14.821 12.498 -16.005 1.00 74.31 111 ALA A CA 1
ATOM 859 C C . ALA A 1 111 ? 13.799 13.587 -16.379 1.00 74.31 111 ALA A C 1
ATOM 861 O O . ALA A 1 111 ? 12.595 13.377 -16.238 1.00 74.31 111 ALA A O 1
ATOM 862 N N . ARG A 1 112 ? 14.245 14.731 -16.921 1.00 78.62 112 ARG A N 1
ATOM 863 C CA . ARG A 1 112 ? 13.338 15.802 -17.369 1.00 78.62 112 ARG A CA 1
ATOM 864 C C . ARG A 1 112 ? 12.431 15.374 -18.521 1.00 78.62 112 ARG A C 1
ATOM 866 O O . ARG A 1 112 ? 11.326 15.896 -18.613 1.00 78.62 112 ARG A O 1
ATOM 873 N N . LYS A 1 113 ? 12.842 14.395 -19.341 1.00 84.12 113 LYS A N 1
ATOM 874 C CA . LYS A 1 113 ? 12.027 13.887 -20.462 1.00 84.12 113 LYS A CA 1
ATOM 875 C C . LYS A 1 113 ? 10.661 13.334 -20.021 1.00 84.12 113 LYS A C 1
ATOM 877 O O . LYS A 1 113 ? 9.733 13.313 -20.816 1.00 84.12 113 LYS A O 1
ATOM 882 N N . TYR A 1 114 ? 10.532 12.916 -18.759 1.00 82.44 114 TYR A N 1
ATOM 883 C CA . TYR A 1 114 ? 9.297 12.351 -18.213 1.00 82.44 114 TYR A CA 1
ATOM 884 C C . TYR A 1 114 ? 8.375 13.398 -17.567 1.00 82.44 114 TYR A C 1
ATOM 886 O O . TYR A 1 114 ? 7.228 13.094 -17.265 1.00 82.44 114 TYR A O 1
ATOM 894 N N . LEU A 1 115 ? 8.834 14.642 -17.373 1.00 79.19 115 LEU A N 1
ATOM 895 C CA . LEU A 1 115 ? 8.056 15.695 -16.701 1.00 79.19 115 LEU A CA 1
ATOM 896 C C . LEU A 1 115 ? 6.935 16.299 -17.557 1.00 79.19 115 LEU A C 1
ATOM 898 O O . LEU A 1 115 ? 6.173 17.130 -17.068 1.00 79.19 115 LEU A O 1
ATOM 902 N N . CYS A 1 116 ? 6.821 15.903 -18.824 1.00 69.31 116 CYS A N 1
ATOM 903 C CA . CYS A 1 116 ? 5.743 16.352 -19.703 1.00 69.31 116 CYS A CA 1
ATOM 904 C C . CYS A 1 116 ? 4.360 15.912 -19.187 1.00 69.31 116 CYS A C 1
ATOM 906 O O . CYS A 1 116 ? 3.359 16.566 -19.470 1.00 69.31 116 CYS A O 1
ATOM 908 N N . GLN A 1 117 ? 4.302 14.820 -18.417 1.00 71.12 117 GLN A N 1
ATOM 909 C CA . GLN A 1 117 ? 3.088 14.348 -17.760 1.00 71.12 117 GLN A CA 1
ATOM 910 C C . GLN A 1 117 ? 3.037 14.884 -16.328 1.00 71.12 117 GLN A C 1
ATOM 912 O O . GLN A 1 117 ? 3.903 14.586 -15.509 1.00 71.12 117 GLN A O 1
ATOM 917 N N . LYS A 1 118 ? 2.007 15.670 -16.007 1.00 77.00 118 LYS A N 1
ATOM 918 C CA . LYS A 1 118 ? 1.752 16.110 -14.633 1.00 77.00 118 LYS A CA 1
ATOM 919 C C . LYS A 1 118 ? 0.899 15.052 -13.936 1.00 77.00 118 LYS A C 1
ATOM 921 O O . LYS A 1 118 ? -0.291 14.951 -14.220 1.00 77.00 118 LYS A O 1
ATOM 926 N N . LEU A 1 119 ? 1.508 14.266 -13.050 1.00 85.94 119 LEU A N 1
ATOM 927 C CA . LEU A 1 119 ? 0.821 13.232 -12.275 1.00 85.94 119 LEU A CA 1
ATOM 928 C C . LEU A 1 119 ? 0.814 13.610 -10.791 1.00 85.94 119 LEU A C 1
ATOM 930 O O . LEU A 1 119 ? 1.858 13.933 -10.229 1.00 85.94 119 LEU A O 1
ATOM 934 N N . ASP A 1 120 ? -0.365 13.585 -10.173 1.00 89.62 120 ASP A N 1
ATOM 935 C CA . ASP A 1 120 ? -0.561 13.901 -8.757 1.00 89.62 120 ASP A CA 1
ATOM 936 C C . ASP A 1 120 ? -0.792 12.609 -7.967 1.00 89.62 120 ASP A C 1
ATOM 938 O O . ASP A 1 120 ? -1.719 11.850 -8.257 1.00 89.62 120 ASP A O 1
ATOM 942 N N . VAL A 1 121 ? 0.048 12.367 -6.958 1.00 92.94 121 VAL A N 1
ATOM 943 C CA . VAL A 1 121 ? -0.019 11.169 -6.112 1.00 92.94 121 VAL A CA 1
ATOM 944 C C . VAL A 1 121 ? -1.361 11.036 -5.397 1.00 92.94 121 VAL A C 1
ATOM 946 O O . VAL A 1 121 ? -1.869 9.923 -5.295 1.00 92.94 121 VAL A O 1
ATOM 949 N N . TYR A 1 122 ? -1.978 12.142 -4.975 1.00 91.88 122 TYR A N 1
ATOM 950 C CA . TYR A 1 122 ? -3.268 12.097 -4.288 1.00 91.88 122 TYR A CA 1
ATOM 951 C C . TYR A 1 122 ? -4.397 11.705 -5.238 1.00 91.88 122 TYR A C 1
ATOM 953 O O . TYR A 1 122 ? -5.289 10.953 -4.852 1.00 91.88 122 TYR A O 1
ATOM 961 N N . GLN A 1 123 ? -4.337 12.157 -6.494 1.00 92.38 123 GLN A N 1
ATOM 962 C CA . GLN A 1 123 ? -5.305 11.765 -7.521 1.00 92.38 123 GLN A CA 1
ATOM 963 C C . GLN A 1 123 ? -5.152 10.290 -7.888 1.00 92.38 123 GLN A C 1
ATOM 965 O O . GLN A 1 123 ? -6.146 9.571 -7.973 1.00 92.38 123 GLN A O 1
ATOM 970 N N . VAL A 1 124 ? -3.910 9.814 -8.039 1.00 93.75 124 VAL A N 1
ATOM 971 C CA . VAL A 1 124 ? -3.649 8.392 -8.297 1.00 93.75 124 VAL A CA 1
ATOM 972 C C . VAL A 1 124 ? -4.153 7.545 -7.130 1.00 93.75 124 VAL A C 1
ATOM 974 O O . VAL A 1 124 ? -4.900 6.597 -7.357 1.00 93.75 124 VAL A O 1
ATOM 977 N N . PHE A 1 125 ? -3.831 7.924 -5.891 1.00 94.81 125 PHE A N 1
ATOM 978 C CA . PHE A 1 125 ? -4.287 7.228 -4.688 1.00 94.81 125 PHE A CA 1
ATOM 979 C C . PHE A 1 125 ? -5.821 7.200 -4.570 1.00 94.81 125 PHE A C 1
ATOM 981 O O . PHE A 1 125 ? -6.402 6.147 -4.316 1.00 94.81 125 PHE A O 1
ATOM 988 N N . ALA A 1 126 ? -6.497 8.326 -4.818 1.00 93.94 126 ALA A N 1
ATOM 989 C CA . ALA A 1 126 ? -7.959 8.401 -4.786 1.00 93.94 126 ALA A CA 1
ATOM 990 C C . ALA A 1 126 ? -8.633 7.545 -5.876 1.00 93.94 126 ALA A C 1
ATOM 992 O O . ALA A 1 126 ? -9.768 7.099 -5.703 1.00 93.94 126 ALA A O 1
ATOM 993 N N . SER A 1 127 ? -7.939 7.300 -6.992 1.00 95.06 127 SER A N 1
ATOM 994 C CA . SER A 1 127 ? -8.436 6.481 -8.103 1.00 95.06 127 SER A CA 1
ATOM 995 C C . SER A 1 127 ? -8.260 4.969 -7.914 1.00 95.06 127 SER A C 1
ATOM 997 O O . SER A 1 127 ? -8.785 4.205 -8.726 1.00 95.06 127 SER A O 1
ATOM 999 N N . LEU A 1 1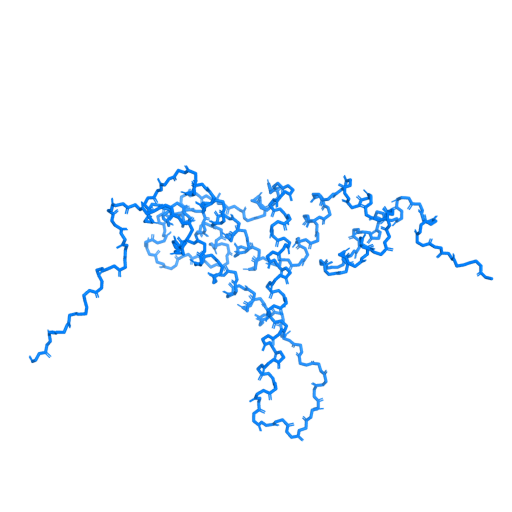28 ? -7.560 4.526 -6.861 1.00 96.44 128 LEU A N 1
ATOM 1000 C CA . LEU A 1 128 ? -7.281 3.107 -6.635 1.00 96.44 128 LEU A CA 1
ATOM 1001 C C . LEU A 1 128 ? -8.568 2.283 -6.477 1.00 96.44 128 LEU A C 1
ATOM 1003 O O . LEU A 1 128 ? -9.578 2.706 -5.894 1.00 96.44 128 LEU A O 1
ATOM 1007 N N . THR A 1 129 ? -8.524 1.073 -7.022 1.00 97.12 129 THR A N 1
ATOM 1008 C CA . THR A 1 129 ? -9.570 0.062 -6.850 1.00 97.12 129 THR A CA 1
ATOM 1009 C C . THR A 1 129 ? -9.507 -0.559 -5.453 1.00 97.12 129 THR A C 1
ATOM 1011 O O . THR A 1 129 ? -8.547 -0.374 -4.709 1.00 97.12 129 THR A O 1
ATOM 1014 N N . GLU A 1 130 ? -10.556 -1.284 -5.063 1.00 97.12 130 GLU A N 1
ATOM 1015 C CA . GLU A 1 130 ? -10.573 -1.956 -3.760 1.00 97.12 130 GLU A CA 1
ATOM 1016 C C . GLU A 1 130 ? -9.471 -3.020 -3.638 1.00 97.12 130 GLU A C 1
ATOM 1018 O O . GLU A 1 130 ? -8.811 -3.091 -2.603 1.00 97.12 130 GLU A O 1
ATOM 1023 N N . ASP A 1 131 ? -9.217 -3.780 -4.707 1.00 97.00 131 ASP A N 1
ATOM 1024 C CA . ASP A 1 131 ? -8.157 -4.793 -4.738 1.00 97.00 131 ASP A CA 1
ATOM 1025 C C . ASP A 1 131 ? -6.765 -4.159 -4.625 1.00 97.00 131 ASP A C 1
ATOM 1027 O O . ASP A 1 131 ? -5.909 -4.649 -3.896 1.00 97.00 131 ASP A O 1
ATOM 1031 N N . GLU A 1 132 ? -6.544 -3.006 -5.257 1.00 96.75 132 GLU A N 1
ATOM 1032 C CA . GLU A 1 132 ? -5.274 -2.280 -5.146 1.00 96.75 132 GLU A CA 1
ATOM 1033 C C . GLU A 1 132 ? -5.033 -1.705 -3.752 1.00 96.75 132 GLU A C 1
ATOM 1035 O O . GLU A 1 132 ? -3.901 -1.700 -3.269 1.00 96.75 132 GLU A O 1
ATOM 1040 N N . LEU A 1 133 ? -6.090 -1.237 -3.085 1.00 97.62 133 LEU A N 1
ATOM 1041 C CA . LEU A 1 133 ? -6.001 -0.814 -1.689 1.00 97.62 133 LEU A CA 1
ATOM 1042 C C . LEU A 1 133 ? -5.695 -2.004 -0.773 1.00 97.62 133 LEU A C 1
ATOM 1044 O O . LEU A 1 133 ? -4.941 -1.849 0.185 1.00 97.62 133 LEU A O 1
ATOM 1048 N N . LEU A 1 134 ? -6.229 -3.193 -1.068 1.00 97.12 134 LEU A N 1
ATOM 1049 C CA . LEU A 1 134 ? -5.883 -4.416 -0.344 1.00 97.12 134 LEU A CA 1
ATOM 1050 C C . LEU A 1 134 ? -4.419 -4.804 -0.551 1.00 97.12 134 LEU A C 1
ATOM 1052 O O . LEU A 1 134 ? -3.735 -5.090 0.429 1.00 97.12 134 LEU A O 1
ATOM 1056 N N . GLU A 1 135 ? -3.921 -4.777 -1.786 1.00 97.25 135 GLU A N 1
ATOM 1057 C CA . GLU A 1 135 ? -2.511 -5.059 -2.074 1.00 97.25 135 GLU A CA 1
ATOM 1058 C C . GLU A 1 135 ? -1.582 -4.038 -1.409 1.00 97.25 135 GLU A C 1
ATOM 1060 O O . GLU A 1 135 ? -0.584 -4.411 -0.789 1.00 97.25 135 GLU A O 1
ATOM 1065 N N . MET A 1 136 ? -1.944 -2.753 -1.436 1.00 97.38 136 MET A N 1
ATOM 1066 C CA . MET A 1 136 ? -1.197 -1.715 -0.727 1.00 97.38 136 MET A CA 1
ATOM 1067 C C . MET A 1 136 ? -1.212 -1.932 0.788 1.00 97.38 136 MET A C 1
ATOM 1069 O O . MET A 1 136 ? -0.171 -1.787 1.425 1.00 97.38 136 MET A O 1
ATOM 1073 N N . ALA A 1 137 ? -2.356 -2.303 1.369 1.00 97.12 137 ALA A N 1
ATOM 1074 C CA . ALA A 1 137 ? -2.456 -2.617 2.790 1.00 97.12 137 ALA A CA 1
ATOM 1075 C C . ALA A 1 137 ? -1.578 -3.814 3.167 1.00 97.12 137 ALA A C 1
ATOM 1077 O O . ALA A 1 137 ? -0.808 -3.714 4.119 1.00 97.12 137 ALA A O 1
ATOM 1078 N N . ARG A 1 138 ? -1.619 -4.905 2.389 1.00 96.56 138 ARG A N 1
ATOM 1079 C CA . ARG A 1 138 ? -0.750 -6.074 2.597 1.00 96.56 138 ARG A CA 1
ATOM 1080 C C . ARG A 1 138 ? 0.723 -5.683 2.558 1.00 96.56 138 ARG A C 1
ATOM 1082 O O . ARG A 1 138 ? 1.458 -6.003 3.490 1.00 96.56 138 ARG A O 1
ATOM 1089 N N . LEU A 1 139 ? 1.138 -4.971 1.509 1.00 96.50 139 LEU A N 1
ATOM 1090 C CA . LEU A 1 139 ? 2.523 -4.537 1.352 1.00 96.50 139 LEU A CA 1
ATOM 1091 C C . LEU A 1 139 ? 2.951 -3.631 2.507 1.00 96.50 139 LEU A C 1
ATOM 1093 O O . LEU A 1 139 ? 4.028 -3.826 3.063 1.00 96.50 139 LEU A O 1
ATOM 1097 N N . HIS A 1 140 ? 2.109 -2.678 2.906 1.00 96.81 140 HIS A N 1
ATOM 1098 C CA . HIS A 1 140 ? 2.434 -1.783 4.006 1.00 96.81 140 HIS A CA 1
ATOM 1099 C C . HIS A 1 140 ? 2.564 -2.530 5.336 1.00 96.81 140 HIS A C 1
ATOM 1101 O O . HIS A 1 140 ? 3.528 -2.292 6.055 1.00 96.81 140 HIS A O 1
ATOM 1107 N N . THR A 1 141 ? 1.675 -3.482 5.631 1.00 95.94 141 THR A N 1
ATOM 1108 C CA . THR A 1 141 ? 1.799 -4.349 6.813 1.00 95.94 141 THR A CA 1
ATOM 1109 C C . THR A 1 141 ? 3.101 -5.152 6.795 1.00 95.94 141 THR A C 1
ATOM 1111 O O . THR A 1 141 ? 3.753 -5.271 7.827 1.00 95.94 141 THR A O 1
ATOM 1114 N N . THR A 1 142 ? 3.525 -5.671 5.637 1.00 95.62 142 THR A N 1
ATOM 1115 C CA . THR A 1 142 ? 4.830 -6.342 5.506 1.00 95.62 142 THR A CA 1
ATOM 1116 C C . THR A 1 142 ? 5.997 -5.382 5.738 1.00 95.62 142 THR A C 1
ATOM 1118 O O . THR A 1 142 ? 6.958 -5.747 6.408 1.00 95.62 142 THR A O 1
ATOM 1121 N N . VAL A 1 143 ? 5.918 -4.158 5.210 1.00 95.75 143 VAL A N 1
ATOM 1122 C CA . VAL A 1 143 ? 6.939 -3.121 5.414 1.00 95.75 143 VAL A CA 1
ATOM 1123 C C . VAL A 1 143 ? 7.070 -2.763 6.894 1.00 95.75 143 VAL A C 1
ATOM 1125 O O . VAL A 1 143 ? 8.196 -2.722 7.380 1.00 95.75 143 VAL A O 1
ATOM 1128 N N . GLU A 1 144 ? 5.959 -2.556 7.607 1.00 93.75 144 GLU A N 1
ATOM 1129 C CA . GLU A 1 144 ? 5.982 -2.281 9.051 1.00 93.75 144 GLU A CA 1
ATOM 1130 C C . GLU A 1 144 ? 6.579 -3.451 9.832 1.00 93.75 144 GLU A C 1
ATOM 1132 O O . GLU A 1 144 ? 7.478 -3.246 10.640 1.00 93.75 144 GLU A O 1
ATOM 1137 N N . PHE A 1 145 ? 6.160 -4.682 9.529 1.00 93.44 145 PHE A N 1
ATOM 1138 C CA . PHE A 1 145 ? 6.678 -5.875 10.196 1.00 93.44 145 PHE A CA 1
ATOM 1139 C C . PHE A 1 145 ? 8.199 -6.028 10.028 1.00 93.44 145 PHE A C 1
ATOM 1141 O O . PHE A 1 145 ? 8.917 -6.229 11.004 1.00 93.44 145 PHE A O 1
ATOM 1148 N N . ILE A 1 146 ? 8.704 -5.901 8.795 1.00 94.12 146 ILE A N 1
ATOM 1149 C CA . ILE A 1 146 ? 10.147 -5.978 8.518 1.00 94.12 146 ILE A CA 1
ATOM 1150 C C . ILE A 1 146 ? 10.884 -4.831 9.212 1.00 94.12 146 ILE A C 1
ATOM 1152 O O . ILE A 1 146 ? 11.976 -5.029 9.737 1.00 94.12 146 ILE A O 1
ATOM 1156 N N . LEU A 1 147 ? 10.310 -3.628 9.204 1.00 92.94 147 LEU A N 1
ATOM 1157 C CA . LEU A 1 147 ? 10.915 -2.467 9.839 1.00 92.94 147 LEU A CA 1
ATOM 1158 C C . LEU A 1 147 ? 11.070 -2.665 11.350 1.00 92.94 147 LEU A C 1
ATOM 1160 O O . LEU A 1 147 ? 12.158 -2.433 11.873 1.00 92.94 147 LEU A O 1
ATOM 1164 N N . GLU A 1 148 ? 10.012 -3.100 12.033 1.00 90.38 148 GLU A N 1
ATOM 1165 C CA . GLU A 1 148 ? 10.037 -3.391 13.468 1.00 90.38 148 GLU A CA 1
ATOM 1166 C C . GLU A 1 148 ? 11.101 -4.447 13.797 1.00 90.38 148 GLU A C 1
ATOM 1168 O O . GLU A 1 148 ? 11.959 -4.212 14.651 1.00 90.38 148 GLU A O 1
ATOM 1173 N N . ASP A 1 149 ? 11.118 -5.563 13.063 1.00 90.06 149 ASP A N 1
ATOM 1174 C CA . ASP A 1 149 ? 12.088 -6.650 13.246 1.00 90.06 149 ASP A CA 1
ATOM 1175 C C . ASP A 1 149 ? 13.542 -6.198 13.013 1.00 90.06 149 ASP A C 1
ATOM 1177 O O . ASP A 1 149 ? 14.438 -6.491 13.812 1.00 90.06 149 ASP A O 1
ATOM 1181 N N . MET A 1 150 ? 13.782 -5.403 11.963 1.00 88.69 150 MET A N 1
ATOM 1182 C CA . MET A 1 150 ? 15.098 -4.825 11.676 1.00 88.69 150 MET A CA 1
ATOM 1183 C C . MET A 1 150 ? 15.565 -3.908 12.807 1.00 88.69 150 MET A C 1
ATOM 1185 O O . MET A 1 150 ? 16.714 -4.002 13.237 1.00 88.69 150 MET A O 1
ATOM 1189 N N . VAL A 1 151 ? 14.698 -3.014 13.291 1.00 86.75 151 VAL A N 1
ATOM 1190 C CA . VAL A 1 151 ? 15.036 -2.086 14.380 1.00 86.75 151 VAL A CA 1
ATOM 1191 C C . VAL A 1 151 ? 15.395 -2.862 15.641 1.00 86.75 151 VAL A C 1
ATOM 1193 O O . VAL A 1 151 ? 16.439 -2.588 16.233 1.00 86.75 151 VAL A O 1
ATOM 1196 N N . HIS A 1 152 ? 14.594 -3.859 16.017 1.00 84.06 152 HIS A N 1
ATOM 1197 C CA . HIS A 1 152 ? 14.892 -4.713 17.164 1.00 84.06 152 HIS A CA 1
ATOM 1198 C C . HIS A 1 152 ? 16.237 -5.434 17.005 1.00 84.06 152 HIS A C 1
ATOM 1200 O O . HIS A 1 152 ? 17.104 -5.303 17.872 1.00 84.06 152 HIS A O 1
ATOM 1206 N N . SER A 1 153 ? 16.465 -6.085 15.863 1.00 84.62 153 SER A N 1
ATOM 1207 C CA . SER A 1 153 ? 17.700 -6.826 15.583 1.00 84.62 153 SER A CA 1
ATOM 1208 C C . SER A 1 153 ? 18.954 -5.942 15.630 1.00 84.62 153 SER A C 1
ATOM 1210 O O . SER A 1 153 ? 19.968 -6.311 16.223 1.00 84.62 153 SER A O 1
ATOM 1212 N N . PHE A 1 154 ? 18.913 -4.745 15.035 1.00 81.62 154 PHE A N 1
ATOM 1213 C CA . PHE A 1 154 ? 20.069 -3.840 15.043 1.00 81.62 154 PHE A CA 1
ATOM 1214 C C . PHE A 1 154 ? 20.372 -3.269 16.429 1.00 81.62 154 PHE A C 1
ATOM 1216 O O . PHE A 1 154 ? 21.539 -3.027 16.747 1.00 81.62 154 PHE A O 1
ATOM 1223 N N . LEU A 1 155 ? 19.347 -3.049 17.255 1.00 77.19 155 LEU A N 1
ATOM 1224 C CA . LEU A 1 155 ? 19.530 -2.567 18.622 1.00 77.19 155 LEU A CA 1
ATOM 1225 C C . LEU A 1 155 ? 20.144 -3.637 19.532 1.00 77.19 155 LEU A C 1
ATOM 1227 O O . LEU A 1 155 ? 20.980 -3.299 20.371 1.00 77.19 155 LEU A O 1
ATOM 1231 N N . GLU A 1 156 ? 19.787 -4.909 19.344 1.00 76.00 156 GLU A N 1
ATOM 1232 C CA . GLU A 1 156 ? 20.376 -6.032 20.086 1.00 76.00 156 GLU A CA 1
ATOM 1233 C C . GLU A 1 156 ? 21.864 -6.233 19.775 1.00 76.00 156 GLU A C 1
ATOM 1235 O O . GLU A 1 156 ? 22.652 -6.552 20.665 1.00 76.00 156 GLU A O 1
ATOM 1240 N N . LEU A 1 157 ? 22.276 -5.981 18.531 1.00 76.94 157 LEU A N 1
ATOM 1241 C CA . LEU A 1 157 ? 23.664 -6.118 18.080 1.00 76.94 157 LEU A CA 1
ATOM 1242 C C . LEU A 1 157 ? 24.573 -4.946 18.495 1.00 76.94 157 LEU A C 1
ATOM 1244 O O . LEU A 1 157 ? 25.752 -4.919 18.130 1.00 76.94 157 LEU A O 1
ATOM 1248 N N . ARG A 1 158 ? 24.062 -3.961 19.249 1.00 71.25 158 ARG A N 1
ATOM 1249 C CA . ARG A 1 158 ? 24.845 -2.795 19.675 1.00 71.25 158 ARG A CA 1
ATOM 1250 C C . ARG A 1 158 ? 25.878 -3.203 20.743 1.00 71.25 158 ARG A C 1
ATOM 1252 O O . ARG A 1 158 ? 25.481 -3.647 21.821 1.00 71.25 158 ARG A O 1
ATOM 1259 N N . PRO A 1 159 ? 27.188 -2.986 20.510 1.00 67.25 159 PRO A N 1
ATOM 1260 C CA . PRO A 1 159 ? 28.244 -3.430 21.427 1.00 67.25 159 PRO A CA 1
ATOM 1261 C C . PRO A 1 159 ? 28.205 -2.750 22.813 1.00 67.25 159 PRO A C 1
ATOM 1263 O O . PRO A 1 159 ? 28.719 -3.309 23.777 1.00 67.25 159 PRO A O 1
ATOM 1266 N N . ASP A 1 160 ? 27.538 -1.596 22.940 1.00 63.69 160 ASP A N 1
ATOM 1267 C CA . ASP A 1 160 ? 27.465 -0.789 24.171 1.00 63.69 160 ASP A CA 1
ATOM 1268 C C . ASP A 1 160 ? 26.246 -1.098 25.076 1.00 63.69 160 ASP A C 1
ATOM 1270 O O . ASP A 1 160 ? 25.894 -0.302 25.948 1.00 63.69 160 ASP A O 1
ATOM 1274 N N . SER A 1 161 ? 25.562 -2.235 24.903 1.00 58.62 161 SER A N 1
ATOM 1275 C CA . SER A 1 161 ? 24.284 -2.548 25.579 1.00 58.62 161 SER A CA 1
ATOM 1276 C C . SER A 1 161 ? 24.360 -2.839 27.094 1.00 58.62 161 SER A C 1
ATOM 1278 O O . SER A 1 161 ? 23.383 -3.305 27.682 1.00 58.62 161 SER A O 1
ATOM 1280 N N . GLN A 1 162 ? 25.457 -2.492 27.784 1.00 53.72 162 GLN A N 1
ATOM 1281 C CA . GLN A 1 162 ? 25.621 -2.742 29.227 1.00 53.72 162 GLN A CA 1
ATOM 1282 C C . GLN A 1 162 ? 24.624 -2.008 30.146 1.00 53.72 162 GLN A C 1
ATOM 1284 O O . GLN A 1 162 ? 24.600 -2.289 31.341 1.00 53.72 162 GLN A O 1
ATOM 1289 N N . THR A 1 163 ? 23.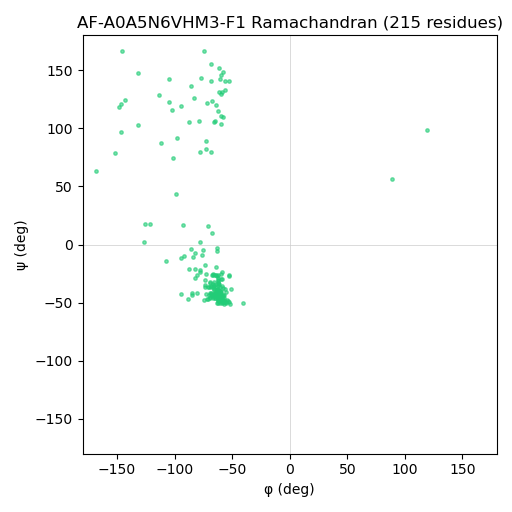727 -1.156 29.638 1.00 51.97 163 THR A N 1
ATOM 1290 C CA . THR A 1 163 ? 22.503 -0.800 30.377 1.00 51.97 163 THR A CA 1
ATOM 1291 C C . THR A 1 163 ? 21.320 -0.549 29.433 1.00 51.97 163 THR A C 1
ATOM 1293 O O . THR A 1 163 ? 21.384 0.398 28.646 1.00 51.97 163 THR A O 1
ATOM 1296 N N . PRO A 1 164 ? 20.196 -1.284 29.541 1.00 52.34 164 PRO A N 1
ATOM 1297 C CA . PRO A 1 164 ? 18.972 -0.966 28.813 1.00 52.34 164 PRO A CA 1
ATOM 1298 C C . PRO A 1 164 ? 18.264 0.196 29.525 1.00 52.34 164 PRO A C 1
ATOM 1300 O O . PRO A 1 164 ? 17.362 -0.011 30.337 1.00 52.34 164 PRO A O 1
ATOM 1303 N N . LYS A 1 165 ? 18.721 1.434 29.301 1.00 51.28 165 LYS A N 1
ATOM 1304 C CA . LYS A 1 165 ? 18.094 2.629 29.903 1.00 51.28 165 LYS A CA 1
ATOM 1305 C C . LYS A 1 165 ? 17.064 3.321 29.015 1.00 51.28 165 LYS A C 1
ATOM 1307 O O . LYS A 1 165 ? 16.277 4.103 29.536 1.00 51.28 165 LYS A O 1
ATOM 1312 N N . GLU A 1 166 ? 16.969 2.974 27.738 1.00 53.78 166 GLU A N 1
ATOM 1313 C CA . GLU A 1 166 ? 15.908 3.474 26.859 1.00 53.78 166 GLU A CA 1
ATOM 1314 C C . GLU A 1 166 ? 14.984 2.319 26.487 1.00 53.78 166 GLU A C 1
ATOM 1316 O O . GLU A 1 166 ? 15.176 1.618 25.502 1.00 53.78 166 GLU A O 1
ATOM 1321 N N . LYS A 1 167 ? 13.979 2.089 27.336 1.00 52.09 167 LYS A N 1
ATOM 1322 C CA . LYS A 1 167 ? 13.016 0.985 27.203 1.00 52.09 167 LYS A CA 1
ATOM 1323 C C . LYS A 1 167 ? 12.140 1.042 25.944 1.00 52.09 167 LYS A C 1
ATOM 1325 O O . LYS A 1 167 ? 11.400 0.098 25.730 1.00 52.09 167 LYS A O 1
ATOM 1330 N N . ASN A 1 168 ? 12.217 2.100 25.137 1.00 57.59 168 ASN A N 1
ATOM 1331 C CA . ASN A 1 168 ? 11.472 2.261 23.888 1.00 57.59 168 ASN A CA 1
ATOM 1332 C C . ASN A 1 168 ? 12.283 3.155 22.934 1.00 57.59 168 ASN A C 1
ATOM 1334 O O . ASN A 1 168 ? 12.007 4.352 22.837 1.00 57.59 168 ASN A O 1
ATOM 1338 N N . ILE A 1 169 ? 13.310 2.617 22.269 1.00 64.19 169 ILE A N 1
ATOM 1339 C CA . ILE A 1 169 ? 13.966 3.342 21.169 1.00 64.19 169 ILE A CA 1
ATOM 1340 C C . ILE A 1 169 ? 12.995 3.316 19.987 1.00 64.19 169 ILE A C 1
ATOM 1342 O O . ILE A 1 169 ? 12.975 2.388 19.185 1.00 64.19 169 ILE A O 1
ATOM 1346 N N . LEU A 1 170 ? 12.127 4.321 19.942 1.00 72.44 170 LEU A N 1
ATOM 1347 C CA . LEU A 1 170 ? 11.246 4.583 18.816 1.00 72.44 170 LEU A CA 1
ATOM 1348 C C . LEU A 1 170 ? 12.048 5.366 17.780 1.00 72.44 170 LEU A C 1
ATOM 1350 O O . LEU A 1 170 ? 12.621 6.410 18.101 1.00 72.44 170 LEU A O 1
ATOM 1354 N N . LEU A 1 171 ? 12.083 4.870 16.542 1.00 82.94 171 LEU A N 1
ATOM 1355 C CA . LEU A 1 171 ? 12.615 5.640 15.423 1.00 82.94 171 LEU A CA 1
ATOM 1356 C C . LEU A 1 171 ? 11.919 7.001 15.360 1.00 82.94 171 LEU A C 1
ATOM 1358 O O . LEU A 1 171 ? 10.701 7.109 15.540 1.00 82.94 171 LEU A O 1
ATOM 1362 N N . SER A 1 172 ? 12.681 8.049 15.056 1.00 89.00 172 SER A N 1
ATOM 1363 C CA . SER A 1 172 ? 12.062 9.325 14.716 1.00 89.00 172 SER A CA 1
ATOM 1364 C C . SER A 1 172 ? 11.196 9.158 13.457 1.00 89.00 172 SER A C 1
ATOM 1366 O O . SER A 1 172 ? 11.538 8.357 12.580 1.00 89.00 172 SER A O 1
ATOM 1368 N N . PRO A 1 173 ? 10.125 9.954 13.277 1.00 88.62 173 PRO A N 1
ATOM 1369 C CA . PRO A 1 173 ? 9.282 9.865 12.082 1.00 88.62 173 PRO A CA 1
ATOM 1370 C C . PRO A 1 173 ? 10.083 9.926 10.770 1.00 88.62 173 PRO A C 1
ATOM 1372 O O . PRO A 1 173 ? 9.829 9.180 9.829 1.00 88.62 173 PRO A O 1
ATOM 1375 N N . SER A 1 174 ? 11.126 10.760 10.726 1.00 90.19 174 SER A N 1
ATOM 1376 C CA . SER A 1 174 ? 12.023 10.882 9.573 1.00 90.19 174 SER A CA 1
ATOM 1377 C C . SER A 1 174 ? 12.858 9.625 9.303 1.00 90.19 174 SER A C 1
ATOM 1379 O O . SER A 1 174 ? 13.187 9.345 8.149 1.00 90.19 174 SER A O 1
ATOM 1381 N N . GLU A 1 175 ? 13.263 8.882 10.333 1.00 90.69 175 GLU A N 1
ATOM 1382 C CA . GLU A 1 175 ? 13.958 7.596 10.178 1.00 90.69 175 GLU A CA 1
ATOM 1383 C C . GLU A 1 175 ? 12.999 6.522 9.685 1.00 90.69 175 GLU A C 1
ATOM 1385 O O . GLU A 1 175 ? 13.297 5.887 8.673 1.00 90.69 175 GLU A O 1
ATOM 1390 N N . THR A 1 176 ? 11.817 6.423 10.296 1.00 92.25 176 THR A N 1
ATOM 1391 C CA . THR A 1 176 ? 10.733 5.539 9.853 1.00 92.25 176 THR A CA 1
ATOM 1392 C C . THR A 1 176 ? 10.428 5.753 8.373 1.00 92.25 176 THR A C 1
ATOM 1394 O O . THR A 1 176 ? 10.516 4.814 7.583 1.00 92.25 176 THR A O 1
ATOM 1397 N N . PHE A 1 177 ? 10.205 7.000 7.938 1.00 92.81 177 PHE A N 1
ATOM 1398 C CA . PHE A 1 177 ? 9.927 7.285 6.526 1.00 92.81 177 PHE A CA 1
ATOM 1399 C C . PHE A 1 177 ? 11.099 6.939 5.613 1.00 92.81 177 PHE A C 1
ATOM 1401 O O . PHE A 1 177 ? 10.890 6.490 4.487 1.00 92.81 177 PHE A O 1
ATOM 1408 N N . ARG A 1 178 ? 12.345 7.156 6.048 1.00 92.31 178 ARG A N 1
ATOM 1409 C CA . ARG A 1 178 ? 13.521 6.783 5.247 1.00 92.31 178 ARG A CA 1
ATOM 1410 C C . ARG A 1 178 ? 13.600 5.271 5.057 1.00 92.31 178 ARG A C 1
ATOM 1412 O O . ARG A 1 178 ? 13.834 4.840 3.928 1.00 92.31 178 ARG A O 1
ATOM 1419 N N . MET A 1 179 ? 13.364 4.495 6.112 1.00 94.56 179 MET A N 1
ATOM 1420 C CA . MET A 1 179 ? 13.411 3.035 6.057 1.00 94.56 179 MET A CA 1
ATOM 1421 C C . MET A 1 179 ? 12.232 2.451 5.273 1.00 94.56 179 MET A C 1
ATOM 1423 O O . MET A 1 179 ? 12.461 1.679 4.345 1.00 94.56 179 MET A O 1
ATOM 1427 N N . GLN A 1 180 ? 10.998 2.897 5.530 1.00 95.62 180 GLN A N 1
ATOM 1428 C CA . GLN A 1 180 ? 9.819 2.494 4.751 1.00 95.62 180 GLN A CA 1
ATOM 1429 C C . GLN A 1 180 ? 10.036 2.740 3.253 1.00 95.62 180 GLN A C 1
ATOM 1431 O O . GLN A 1 180 ? 9.847 1.846 2.432 1.00 95.62 180 GLN A O 1
ATOM 1436 N N . ARG A 1 181 ? 10.506 3.935 2.867 1.00 95.31 181 ARG A N 1
ATOM 1437 C CA . ARG A 1 181 ? 10.791 4.258 1.457 1.00 95.31 181 ARG A CA 1
ATOM 1438 C C . ARG A 1 181 ? 11.880 3.380 0.857 1.00 95.31 181 ARG A C 1
ATOM 1440 O O . ARG A 1 181 ? 11.809 3.070 -0.329 1.00 95.31 181 ARG A O 1
ATOM 1447 N N . ALA A 1 182 ? 12.897 3.013 1.634 1.00 96.12 182 ALA A N 1
ATOM 1448 C CA . ALA A 1 182 ? 13.927 2.089 1.175 1.00 96.12 182 ALA A CA 1
ATOM 1449 C C . ALA A 1 182 ? 13.332 0.701 0.888 1.00 96.12 182 ALA A C 1
ATOM 1451 O O . ALA A 1 182 ? 13.592 0.151 -0.180 1.00 96.12 182 ALA A O 1
ATOM 1452 N N . LEU A 1 183 ? 12.467 0.195 1.772 1.00 97.06 183 LEU A N 1
ATOM 1453 C CA . LEU A 1 183 ? 11.760 -1.077 1.588 1.00 97.06 183 LEU A CA 1
ATOM 1454 C C . LEU A 1 183 ? 10.813 -1.042 0.378 1.00 97.06 183 LEU A C 1
ATOM 1456 O O . LEU A 1 183 ? 10.858 -1.941 -0.459 1.00 97.06 183 LEU A O 1
ATOM 1460 N N . TYR A 1 184 ? 10.039 0.034 0.195 1.00 97.75 184 TYR A N 1
ATOM 1461 C CA . TYR A 1 184 ? 9.212 0.204 -1.008 1.00 97.75 184 TYR A CA 1
ATOM 1462 C C . TYR A 1 184 ? 10.047 0.236 -2.291 1.00 97.75 184 TYR A C 1
ATOM 1464 O O . TYR A 1 184 ? 9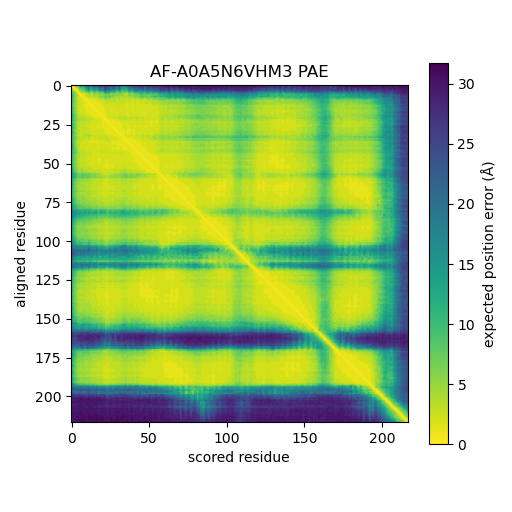.669 -0.365 -3.293 1.00 97.75 184 TYR A O 1
ATOM 1472 N N . ARG A 1 185 ? 11.206 0.902 -2.286 1.00 95.94 185 ARG A N 1
ATOM 1473 C CA . ARG A 1 185 ? 12.107 0.931 -3.451 1.00 95.94 185 ARG A CA 1
ATOM 1474 C C . ARG A 1 185 ? 12.748 -0.411 -3.741 1.00 95.94 185 ARG A C 1
ATOM 1476 O O . ARG A 1 185 ? 12.936 -0.731 -4.913 1.00 95.94 185 ARG A O 1
ATOM 1483 N N . LEU A 1 186 ? 13.067 -1.180 -2.705 1.00 96.12 186 LEU A N 1
ATOM 1484 C CA . LEU A 1 186 ? 13.516 -2.555 -2.862 1.00 96.12 186 LEU A CA 1
ATOM 1485 C C . LEU A 1 186 ? 12.425 -3.397 -3.534 1.00 96.12 186 LEU A C 1
ATOM 1487 O O . LEU A 1 186 ? 12.719 -4.125 -4.480 1.00 96.12 186 LEU A O 1
ATOM 1491 N N . GLU A 1 187 ? 11.167 -3.241 -3.115 1.00 96.06 187 GLU A N 1
ATOM 1492 C CA . GLU A 1 187 ? 10.043 -3.944 -3.736 1.00 96.06 187 GLU A CA 1
ATOM 1493 C C . GLU A 1 187 ? 9.810 -3.497 -5.186 1.00 96.06 187 GLU A C 1
ATOM 1495 O O . GLU A 1 187 ? 9.669 -4.340 -6.068 1.00 96.06 187 GLU A O 1
ATOM 1500 N N . ILE A 1 188 ? 9.875 -2.194 -5.480 1.00 96.31 188 ILE A N 1
ATOM 1501 C CA . ILE A 1 188 ? 9.837 -1.673 -6.858 1.00 96.31 188 ILE A CA 1
ATOM 1502 C C . ILE A 1 188 ? 10.938 -2.317 -7.704 1.00 96.31 188 ILE A C 1
ATOM 1504 O O . ILE A 1 188 ? 10.668 -2.816 -8.796 1.00 96.31 188 ILE A O 1
ATOM 1508 N N . HIS A 1 189 ? 12.176 -2.337 -7.205 1.00 94.25 189 HIS A N 1
ATOM 1509 C CA . HIS A 1 189 ? 13.297 -2.957 -7.904 1.00 94.25 189 HIS A CA 1
ATOM 1510 C C . HIS A 1 189 ? 13.027 -4.444 -8.169 1.00 94.25 189 HIS A C 1
ATOM 1512 O O . HIS A 1 189 ? 13.172 -4.911 -9.300 1.00 94.25 189 HIS A O 1
ATOM 1518 N N . ARG A 1 190 ? 12.567 -5.185 -7.155 1.00 92.75 190 ARG A N 1
ATOM 1519 C CA . ARG A 1 190 ? 12.185 -6.594 -7.297 1.00 92.75 190 ARG A CA 1
ATOM 1520 C C . ARG A 1 190 ? 11.114 -6.770 -8.373 1.00 92.75 190 ARG A C 1
ATOM 1522 O O . ARG A 1 190 ? 11.240 -7.656 -9.209 1.00 92.75 190 ARG A O 1
ATOM 1529 N N . LEU A 1 191 ? 10.078 -5.937 -8.383 1.00 93.31 191 LEU A N 1
ATOM 1530 C CA . LEU A 1 191 ? 8.979 -6.032 -9.343 1.00 93.31 191 LEU A CA 1
ATOM 1531 C C . LEU A 1 191 ? 9.424 -5.723 -10.775 1.00 93.31 191 LEU A C 1
ATOM 1533 O O . LEU A 1 191 ? 8.950 -6.371 -11.707 1.00 93.31 191 LEU A O 1
ATOM 1537 N N . LEU A 1 192 ? 10.341 -4.775 -10.965 1.00 91.50 192 LEU A N 1
ATOM 1538 C CA . LEU A 1 192 ? 10.846 -4.407 -12.287 1.00 91.50 192 LEU A CA 1
ATOM 1539 C C . LEU A 1 192 ? 11.803 -5.459 -12.854 1.00 91.50 192 LEU A C 1
ATOM 1541 O O . LEU A 1 192 ? 11.617 -5.881 -13.997 1.00 91.50 192 LEU A O 1
ATOM 1545 N N . PHE A 1 193 ? 12.773 -5.904 -12.053 1.00 86.81 193 PHE A N 1
ATOM 1546 C CA . PHE A 1 193 ? 13.941 -6.638 -12.548 1.00 86.81 193 PHE A CA 1
ATOM 1547 C C . PHE A 1 193 ? 13.949 -8.136 -12.226 1.00 86.81 193 PHE A C 1
ATOM 1549 O O . PHE A 1 193 ? 14.732 -8.870 -12.818 1.00 86.81 193 PHE A O 1
ATOM 1556 N N . ASN A 1 194 ? 13.100 -8.633 -11.319 1.00 82.56 194 ASN A N 1
ATOM 1557 C CA . ASN A 1 194 ? 13.082 -10.063 -11.009 1.00 82.56 194 ASN A CA 1
ATOM 1558 C C . ASN A 1 194 ? 12.312 -10.860 -12.078 1.00 82.56 194 ASN A C 1
ATOM 1560 O O . ASN A 1 194 ? 11.075 -10.845 -12.122 1.00 82.56 194 ASN A O 1
ATOM 1564 N N . SER A 1 195 ? 13.061 -11.589 -12.905 1.00 69.69 195 SER A N 1
ATOM 1565 C CA . SER A 1 195 ? 12.566 -12.406 -14.017 1.00 69.69 195 SER A CA 1
ATOM 1566 C C . SER A 1 195 ? 12.136 -13.822 -13.631 1.00 69.69 195 SER A C 1
ATOM 1568 O O . SER A 1 195 ? 11.581 -14.511 -14.478 1.00 69.69 195 SER A O 1
ATOM 1570 N N . ARG A 1 196 ? 12.303 -14.255 -12.367 1.00 67.31 196 ARG A N 1
ATOM 1571 C CA . ARG A 1 196 ? 12.054 -15.652 -11.936 1.00 67.31 196 ARG A CA 1
ATOM 1572 C C . ARG A 1 196 ? 10.677 -16.224 -12.310 1.00 67.31 196 ARG A C 1
ATOM 1574 O O . ARG A 1 196 ? 10.563 -17.431 -12.466 1.00 67.31 196 ARG A O 1
ATOM 1581 N N . ASP A 1 197 ? 9.665 -15.369 -12.476 1.00 65.44 197 ASP A N 1
ATOM 1582 C CA . ASP A 1 197 ? 8.290 -15.767 -12.824 1.00 65.44 197 ASP A CA 1
ATOM 1583 C C . ASP A 1 197 ? 7.792 -15.137 -14.140 1.00 65.44 197 ASP A C 1
ATOM 1585 O O . ASP A 1 197 ? 6.580 -14.991 -14.333 1.00 65.44 197 ASP A O 1
ATOM 1589 N N . LEU A 1 198 ? 8.695 -14.639 -14.989 1.00 59.81 198 LEU A N 1
ATOM 1590 C CA . LEU A 1 198 ? 8.352 -14.063 -16.289 1.00 59.81 198 LEU A CA 1
ATOM 1591 C C . LEU A 1 198 ? 8.725 -15.047 -17.407 1.00 59.81 198 LEU A C 1
ATOM 1593 O O . LEU A 1 198 ? 9.747 -15.721 -17.299 1.00 59.81 198 LEU A O 1
ATOM 1597 N N . PRO A 1 199 ? 7.916 -15.145 -18.477 1.00 61.25 199 PRO A N 1
ATOM 1598 C CA . PRO A 1 199 ? 8.294 -15.923 -19.650 1.00 61.25 199 PRO A CA 1
ATOM 1599 C C . PRO A 1 199 ? 9.607 -15.376 -20.2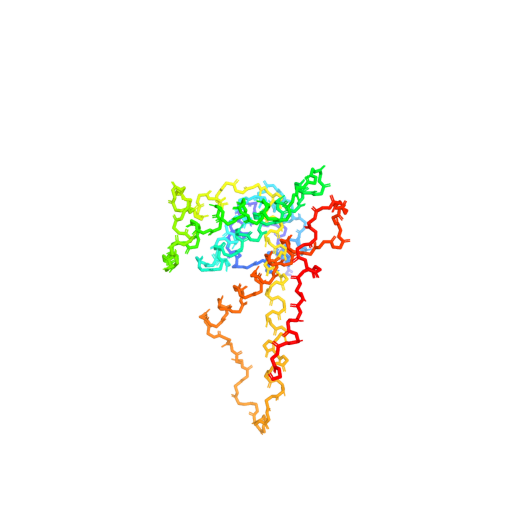26 1.00 61.25 199 PRO A C 1
ATOM 1601 O O . PRO A 1 199 ? 9.749 -14.163 -20.396 1.00 61.25 199 PRO A O 1
ATOM 1604 N N . SER A 1 200 ? 10.561 -16.269 -20.497 1.00 58.94 200 SER A N 1
ATOM 1605 C CA . SER A 1 200 ? 11.844 -15.921 -21.108 1.00 58.94 200 SER A CA 1
ATOM 1606 C C . SER A 1 200 ? 11.603 -15.290 -22.475 1.00 58.94 200 SER A C 1
ATOM 1608 O O . SER A 1 200 ? 10.879 -15.854 -23.299 1.00 58.94 200 SER A O 1
ATOM 1610 N N . PHE A 1 201 ? 12.210 -14.135 -22.720 1.00 54.06 201 PHE A N 1
ATOM 1611 C CA . PHE A 1 201 ? 12.196 -13.507 -24.032 1.00 54.06 201 PHE A CA 1
ATOM 1612 C C . PHE A 1 201 ? 13.552 -13.773 -24.685 1.00 54.06 201 PHE A C 1
ATOM 1614 O O . PHE A 1 201 ? 14.573 -13.321 -24.176 1.00 54.06 201 PHE A O 1
ATOM 1621 N N . GLU A 1 202 ? 13.579 -14.524 -25.788 1.00 47.81 202 GLU A N 1
ATOM 1622 C CA . GLU A 1 202 ? 14.786 -14.632 -26.612 1.00 47.81 202 GLU A CA 1
ATOM 1623 C C . GLU A 1 202 ? 15.077 -13.254 -27.219 1.00 47.81 202 GLU A C 1
ATOM 1625 O O . GLU A 1 202 ? 14.367 -12.781 -28.108 1.00 47.81 202 GLU A O 1
ATOM 1630 N N . GLY A 1 203 ? 16.109 -12.590 -26.695 1.00 53.31 203 GLY A N 1
ATOM 1631 C CA . GLY A 1 203 ? 16.594 -11.301 -27.180 1.00 53.31 203 GLY A CA 1
ATOM 1632 C C . GLY A 1 203 ? 16.509 -10.197 -26.131 1.00 53.31 203 GLY A C 1
ATOM 1633 O O . GLY A 1 203 ? 15.484 -9.527 -26.013 1.00 53.31 203 GLY A O 1
ATOM 1634 N N . LEU A 1 204 ? 17.652 -9.952 -25.478 1.00 48.12 204 LEU A N 1
ATOM 1635 C CA . LEU A 1 204 ? 17.956 -8.879 -24.515 1.00 48.12 204 LEU A CA 1
ATOM 1636 C C . LEU A 1 204 ? 17.641 -9.194 -23.043 1.00 48.12 204 LEU A C 1
ATOM 1638 O O . LEU A 1 204 ? 16.975 -8.412 -22.354 1.00 48.12 204 LEU A O 1
ATOM 1642 N N . ASP A 1 205 ? 18.224 -10.282 -22.534 1.00 46.66 205 ASP A N 1
ATOM 1643 C CA . ASP A 1 205 ? 18.591 -10.353 -21.120 1.00 46.66 205 ASP A CA 1
ATOM 1644 C C . ASP A 1 205 ? 19.697 -9.323 -20.855 1.00 46.66 205 ASP A C 1
ATOM 1646 O O . ASP A 1 205 ? 20.852 -9.468 -21.240 1.00 46.66 205 ASP A O 1
ATOM 1650 N N . TYR A 1 206 ? 19.316 -8.229 -20.202 1.00 53.59 206 TYR A N 1
ATOM 1651 C CA . TYR A 1 206 ? 20.151 -7.053 -19.932 1.00 53.59 206 TYR A CA 1
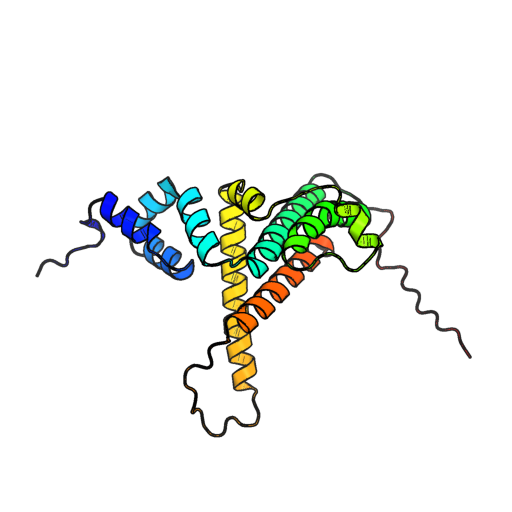ATOM 1652 C C . TYR A 1 206 ? 21.321 -7.308 -18.955 1.00 53.59 206 TYR A C 1
ATOM 1654 O O . TYR A 1 206 ? 21.932 -6.351 -18.483 1.00 53.59 206 TYR A O 1
ATOM 1662 N N . PHE A 1 207 ? 21.607 -8.563 -18.601 1.00 51.22 207 PHE A N 1
ATOM 1663 C CA . PHE A 1 207 ? 22.562 -8.910 -17.547 1.00 51.22 207 PHE A CA 1
ATOM 1664 C C . PHE A 1 207 ? 23.661 -9.898 -17.965 1.00 51.22 207 PHE A C 1
ATOM 1666 O O . PHE A 1 207 ? 24.502 -10.204 -17.124 1.00 51.22 207 PHE A O 1
ATOM 1673 N N . GLU A 1 208 ? 23.716 -10.347 -19.226 1.00 44.25 208 GLU A N 1
ATOM 1674 C CA . GLU A 1 208 ? 24.871 -11.124 -19.723 1.00 44.25 208 GLU A CA 1
ATOM 1675 C C . GLU A 1 208 ? 26.016 -10.242 -20.264 1.00 44.25 208 GLU A C 1
ATOM 1677 O O . GLU A 1 208 ? 27.168 -10.658 -20.219 1.00 44.25 208 GLU A O 1
ATOM 1682 N N . ASP A 1 209 ? 25.758 -8.983 -20.638 1.00 40.69 209 ASP A N 1
ATOM 1683 C CA . ASP A 1 209 ? 26.770 -8.091 -21.236 1.00 40.69 209 ASP A CA 1
ATOM 1684 C C . ASP A 1 209 ? 27.416 -7.111 -20.235 1.00 40.69 209 ASP A C 1
ATOM 1686 O O . ASP A 1 209 ? 27.614 -5.929 -20.524 1.00 40.69 209 ASP A O 1
ATOM 1690 N N . VAL A 1 210 ? 27.779 -7.584 -19.041 1.00 41.75 210 VAL A N 1
ATOM 1691 C CA . VAL A 1 210 ? 28.858 -6.936 -18.272 1.00 41.75 210 VAL A CA 1
ATOM 1692 C C . VAL A 1 210 ? 30.104 -7.787 -18.461 1.00 41.75 210 VAL A C 1
ATOM 1694 O O . VAL A 1 210 ? 30.518 -8.535 -17.577 1.00 41.75 210 VAL A O 1
ATOM 1697 N N . HIS A 1 211 ? 30.700 -7.680 -19.649 1.00 39.53 211 HIS A N 1
ATOM 1698 C CA . HIS A 1 211 ? 32.105 -8.017 -19.805 1.00 39.53 211 HIS A CA 1
ATOM 1699 C C . HIS A 1 211 ? 32.895 -7.091 -18.875 1.00 39.53 211 HIS A C 1
ATOM 1701 O O . HIS A 1 211 ? 32.940 -5.877 -19.076 1.00 39.53 211 HIS A O 1
ATOM 1707 N N . LEU A 1 212 ? 33.466 -7.673 -17.819 1.00 40.53 212 LEU A N 1
ATOM 1708 C CA . LEU A 1 212 ? 34.602 -7.084 -17.129 1.00 40.53 212 LEU A CA 1
ATOM 1709 C C . LEU A 1 212 ? 35.693 -6.937 -18.186 1.00 40.53 212 LEU A C 1
ATOM 1711 O O . LEU A 1 212 ? 36.200 -7.933 -18.703 1.00 40.53 212 LEU A O 1
ATOM 1715 N N . ASP A 1 213 ? 35.975 -5.695 -18.553 1.00 38.62 213 ASP A N 1
ATOM 1716 C CA . ASP A 1 213 ? 37.157 -5.341 -19.320 1.00 38.62 213 ASP A CA 1
ATOM 1717 C C . ASP A 1 213 ? 38.369 -5.575 -18.404 1.00 38.62 213 ASP A C 1
ATOM 1719 O O . ASP A 1 213 ? 38.857 -4.675 -17.721 1.00 38.62 213 ASP A O 1
ATOM 1723 N N . ASP A 1 214 ? 38.782 -6.839 -18.292 1.00 48.47 214 ASP A N 1
ATOM 1724 C CA . ASP A 1 214 ? 40.096 -7.223 -17.789 1.00 48.47 214 ASP A CA 1
ATOM 1725 C C . ASP A 1 214 ? 41.105 -6.856 -18.881 1.00 48.47 214 ASP A C 1
ATOM 1727 O O . ASP A 1 214 ? 41.486 -7.678 -19.718 1.00 48.47 214 ASP A O 1
ATOM 1731 N N . GLY A 1 215 ? 41.495 -5.585 -18.909 1.00 42.38 215 GLY A N 1
ATOM 1732 C CA . GLY A 1 215 ? 42.326 -5.068 -19.983 1.00 42.38 215 GLY A CA 1
ATOM 1733 C C . GLY A 1 215 ? 42.905 -3.692 -19.713 1.00 42.38 215 GLY A C 1
ATOM 1734 O O . GLY A 1 215 ? 42.626 -2.780 -20.468 1.00 42.38 215 GLY A O 1
ATOM 1735 N N . ASP A 1 216 ? 43.747 -3.563 -18.688 1.00 39.94 216 ASP A N 1
ATOM 1736 C CA . ASP A 1 216 ? 44.880 -2.628 -18.736 1.00 39.94 216 ASP A CA 1
ATOM 1737 C C . ASP A 1 216 ? 46.049 -3.226 -17.929 1.00 39.94 216 ASP A C 1
ATOM 1739 O O . ASP A 1 216 ? 46.093 -3.179 -16.696 1.00 39.94 216 ASP A O 1
ATOM 1743 N N . GLN A 1 217 ? 46.960 -3.870 -18.671 1.00 40.56 217 GLN A N 1
ATOM 1744 C CA . GLN A 1 217 ? 48.360 -4.092 -18.293 1.00 40.56 217 GLN A CA 1
ATOM 1745 C C . GLN A 1 217 ? 49.176 -2.842 -18.615 1.00 40.56 217 GLN A C 1
ATOM 1747 O O . GLN A 1 217 ? 48.947 -2.267 -19.702 1.00 40.56 217 GLN A O 1
#

Sequence (217 aa):
MESVTLEALPPEIKTVVLYAIPDLASLNALVHASPSFHALYISQRKQLLSTILARCLQLPVMVDAVAALIALRGREERRKVPKPGREAVDEFLSKYIPLRSILNPPNSFSARKYLCQKLDVYQVFASLTEDELLEMARLHTTVEFILEDMVHSFLELRPDSQTPKEKNILLSPSETFRMQRALYRLEIHRLLFNSRDLPSFEGLDYFEDVHLDDGDQ

Organism: NCBI:txid1034304

Radius of gyration: 22.08 Å; Cα contacts (8 Å, |Δi|>4): 147; chains: 1; bounding box: 74×34×62 Å

Foldseek 3Di:
DPPPDPVVDDLVVLVVVLLPDQADVSLVVVLVVDVSNVVSCVVCVQVSLLSNCPNVQDLLLLLLLLLLLVLQVLLVVCQVPPDALVVSVVVSLLQSQLSCCVVPNDPDPVSVVSVVDNDHSVVSSVPDDSVSSVVSNVLVVVLVVVVVVVVVVVVVPDPPPPDPPPPDPDDDPVRSSVSSSVSSVVSSCCSSLVCPSGPDDPDDPPPPPPDPCPDDD

Secondary structure (DSSP, 8-state):
-----GGGS-HHHHHHHHHH--SHHHHHHHHHH-HHHHHHHHHHHHHHHHHHHHHHS-HHHHHHHHHHHHHHHHHHHHHHS---HHHHHHHHHHHHHHHHHTTS---SHHHHTTTTS---HHHHHHT--HHHHHHHHHHHHHHHHHHHHHHHHHHHT-TTTT----S--PPPHHHHHHHHHHHHHHHHHHHHH--TTS---SS--TTS---------

pLDDT: mean 84.08, std 16.24, range [38.62, 97.75]

Mean predicted aligned error: 9.17 Å

Solvent-accessible surface area (backbone atoms only — not comparable to full-atom values): 12910 Å² total; per-residue (Å²): 131,84,76,86,50,81,78,78,53,55,71,68,58,53,48,53,53,62,73,64,45,72,44,70,67,62,45,53,52,49,37,72,72,30,70,66,49,32,53,52,43,68,76,41,40,52,63,51,46,53,55,34,47,59,65,68,36,49,71,80,35,36,42,35,51,54,41,30,52,52,30,46,52,55,37,55,47,36,62,77,49,81,67,61,61,69,57,54,49,52,58,47,44,45,56,43,50,23,36,42,34,82,81,50,68,71,87,48,76,82,55,52,77,29,56,82,49,88,52,54,56,68,60,54,60,72,66,54,51,57,68,55,45,49,53,50,49,53,51,47,53,50,49,51,52,52,49,55,52,49,55,52,54,57,60,69,69,41,91,79,63,90,63,88,78,67,93,71,85,69,72,53,71,70,52,48,46,52,51,52,32,50,52,31,48,51,50,28,48,47,41,70,68,60,55,93,85,45,80,85,66,96,80,75,71,88,75,76,83,72,75,77,80,87,76,85,131